Protein AF-A0A382BPW6-F1 (afdb_monomer)

Foldseek 3Di:
DDDDDDDDPDDDDDDDPVVVVVVVVVVVVVVVPDPDDDCPQFDPVLDVDDPPDCSHPNNLVVLLVLLVVLLVVLCVQLPDPPDDPVSSVVSVVSSVVSVVVSVQSSVCRRPVDRDDQADDSVRPHGDQAEDPDWDADPVRHTDDDARYQYPVVRDGDHPVNVCVVPPPPPVPPPPPDVDPPDDDDD

Organism: NCBI:txid408172

Mean predicted aligned error: 13.47 Å

Sequence (186 aa):
MARKKIKPIRKTKTLTAAQKEAQRVRLEKMRAKKKAPEYKNVYKDVLALADEDPYSLKNVKIWIKHNKELVSMLQARARNRELSPKDKQQALTQADDKKAYIRYIEHYIRTGDWVGLFSGQNETKKVIPKCVAMAYYPDGTPKRSVGVFYPDIKAVWTNELETTNYHRSVKAIHAKTDKQFTSKSL

pLDDT: mean 82.45, std 15.81, range [39.56, 97.06]

Radius of gyration: 31.97 Å; Cα contacts (8 Å, |Δi|>4): 148; chains: 1; bounding box: 79×59×105 Å

Secondary structure (DSSP, 8-state):
-PPPPPPPSSPPP---HHHHHHHHHHHHHHHHT-PPP--TTS-HHHHHS-TTSTTSHHHHHHHHHHHHHHHHHHHHHHT-TTS-HHHHHHHHHHHHHHHHHHHHHHHHHHHS---SSEESTTS-EEPPPBPSS-EE-TTS-EE--TT-EETTTTEE--HHHHHHHS--------------------

Nearest PDB structures (foldseek):
  9had-assembly1_A  TM=7.384E-01  e=2.518E+00  Dermatophagoides farinae
  8pn9-assembly1_H  TM=4.568E-01  e=1.292E+00  Homo sapiens
  8d85-assembly1_D  TM=4.480E-01  e=1.975E+00  Homo sapiens
  8y86-assembly1_A  TM=3.398E-01  e=1.550E+00  Homo sapiens

Solvent-accessible surface area (backbone atoms only — not comparable to full-atom values): 11444 Å² total; per-residue (Å²): 134,85,80,78,83,76,77,70,94,64,83,83,83,83,75,52,72,70,56,52,52,56,48,48,57,51,50,50,5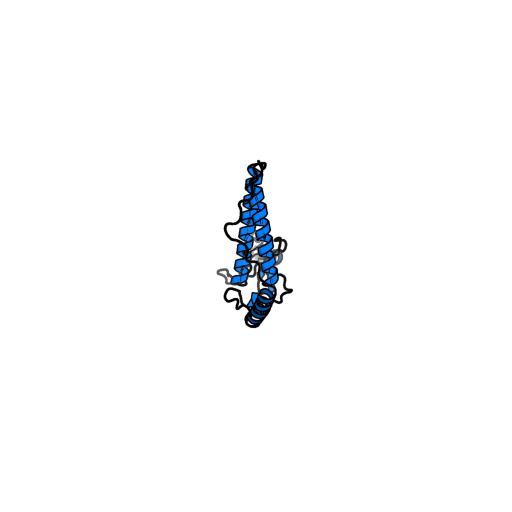9,51,55,74,67,54,68,80,83,82,61,86,69,45,19,69,68,40,68,69,45,52,72,86,39,79,74,6,63,64,42,44,49,50,30,46,52,54,36,52,52,51,29,54,52,25,53,52,54,36,65,42,81,90,54,53,74,67,59,24,49,52,26,45,51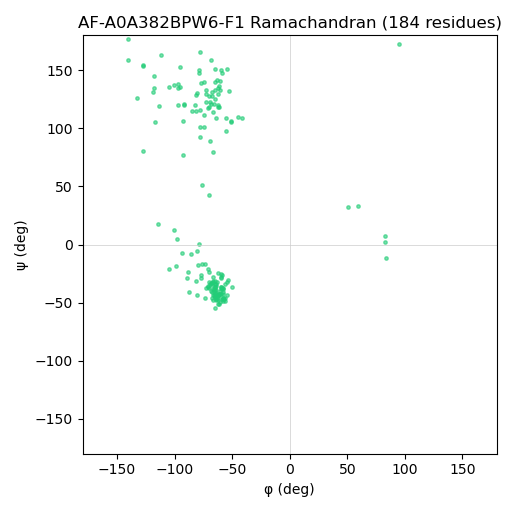,54,24,51,53,38,51,50,50,43,52,40,53,55,43,22,45,46,70,56,52,79,80,54,62,45,36,71,76,81,52,76,43,78,50,71,53,68,60,87,71,90,47,63,47,97,88,66,49,77,60,80,56,74,62,29,31,34,75,92,77,71,40,64,39,43,69,70,63,50,59,67,70,44,69,76,74,65,74,72,88,62,81,86,71,97,68,83,80,78,84,78,90,128

Structure (mmCIF, N/CA/C/O backbone):
data_AF-A0A382BPW6-F1
#
_entry.id   AF-A0A382BPW6-F1
#
loop_
_atom_site.group_PDB
_atom_site.id
_atom_site.type_symbol
_atom_site.label_atom_id
_atom_site.label_alt_id
_atom_site.label_comp_id
_atom_site.label_asym_id
_atom_site.label_entity_id
_atom_site.label_seq_id
_atom_site.pdbx_PDB_ins_code
_atom_site.Cartn_x
_atom_site.Cartn_y
_atom_site.Cartn_z
_atom_site.occupancy
_atom_site.B_iso_or_equiv
_atom_site.auth_seq_id
_atom_site.auth_comp_id
_atom_site.auth_asym_id
_atom_site.auth_atom_id
_atom_site.pdbx_PDB_model_num
ATOM 1 N N . MET A 1 1 ? -9.199 34.631 26.275 1.00 51.19 1 MET A N 1
ATOM 2 C CA . MET A 1 1 ? -10.518 34.415 26.916 1.00 51.19 1 MET A CA 1
ATOM 3 C C . MET A 1 1 ? -10.862 32.931 26.897 1.00 51.19 1 MET A C 1
ATOM 5 O O . MET A 1 1 ? -10.945 32.352 25.820 1.00 51.19 1 MET A O 1
ATOM 9 N N . ALA A 1 2 ? -11.004 32.291 28.061 1.00 60.84 2 ALA A N 1
ATOM 10 C CA . ALA A 1 2 ? -11.349 30.871 28.144 1.00 60.84 2 ALA A CA 1
ATOM 11 C C . ALA A 1 2 ? -12.828 30.655 27.765 1.00 60.84 2 ALA A C 1
ATOM 13 O O . ALA A 1 2 ? -13.722 31.243 28.374 1.00 60.84 2 ALA A O 1
ATOM 14 N N . ARG A 1 3 ? -13.102 29.825 26.750 1.00 67.12 3 ARG A N 1
ATOM 15 C CA . ARG A 1 3 ? -14.473 29.446 26.363 1.00 67.12 3 ARG A CA 1
ATOM 16 C C . ARG A 1 3 ? -15.144 28.693 27.519 1.00 67.12 3 ARG A C 1
ATOM 18 O O . ARG A 1 3 ? -14.669 27.632 27.920 1.00 67.12 3 ARG A O 1
ATOM 25 N N . LYS A 1 4 ? -16.265 29.214 28.031 1.00 72.19 4 LYS A N 1
ATOM 26 C CA . LYS A 1 4 ? -17.096 28.515 29.028 1.00 72.19 4 LYS A CA 1
ATOM 27 C C . LYS A 1 4 ? -17.641 27.218 28.415 1.00 72.19 4 LYS A C 1
ATOM 29 O O . LYS A 1 4 ? -18.193 27.239 27.316 1.00 72.19 4 LYS A O 1
ATOM 34 N N . LYS A 1 5 ? -17.481 26.086 29.115 1.00 70.94 5 LYS A N 1
ATOM 35 C CA . LYS A 1 5 ? -18.020 24.787 28.678 1.00 70.94 5 LYS A CA 1
ATOM 36 C C . LYS A 1 5 ? -19.548 24.865 28.607 1.00 70.94 5 LYS A C 1
ATOM 38 O O . LYS A 1 5 ? -20.208 25.099 29.617 1.00 70.94 5 LYS A O 1
ATOM 43 N N . ILE A 1 6 ? -20.092 24.658 27.410 1.00 75.75 6 ILE A N 1
ATOM 44 C CA . ILE A 1 6 ? -21.534 24.557 27.167 1.00 75.75 6 ILE A CA 1
ATOM 45 C C . ILE A 1 6 ? -22.023 23.268 27.838 1.00 75.75 6 ILE A C 1
ATOM 47 O O . ILE A 1 6 ? -21.439 22.201 27.627 1.00 75.75 6 ILE A O 1
ATOM 51 N N . LYS A 1 7 ? -23.062 23.358 28.679 1.00 71.12 7 LYS A N 1
ATOM 52 C CA . LYS A 1 7 ? -23.655 22.175 29.319 1.00 71.12 7 LYS A CA 1
ATOM 53 C C . LYS A 1 7 ? -24.216 21.248 28.229 1.00 71.12 7 LYS A C 1
ATOM 55 O O . LYS A 1 7 ? -24.872 21.740 27.311 1.00 71.12 7 LYS A O 1
ATOM 60 N N . PRO A 1 8 ? -23.970 19.929 28.300 1.00 68.06 8 PRO A N 1
ATOM 61 C CA . PRO A 1 8 ? -24.471 19.003 27.295 1.00 68.06 8 PRO A CA 1
ATOM 62 C C . PRO A 1 8 ? -26.004 19.040 27.259 1.00 68.06 8 PRO A C 1
ATOM 64 O O . PRO A 1 8 ? -26.657 18.957 28.296 1.00 68.06 8 PRO A O 1
ATOM 67 N N . ILE A 1 9 ? -26.568 19.132 26.049 1.00 71.56 9 ILE A N 1
ATOM 68 C CA . ILE A 1 9 ? -28.022 19.194 25.797 1.00 71.56 9 ILE A CA 1
ATOM 69 C C . ILE A 1 9 ? -28.755 17.961 26.353 1.00 71.56 9 ILE A C 1
ATOM 71 O O . ILE A 1 9 ? -29.933 18.033 26.690 1.00 71.56 9 ILE A O 1
ATOM 75 N N . ARG A 1 10 ? -28.068 16.818 26.479 1.00 67.06 10 ARG A N 1
ATOM 76 C CA . ARG A 1 10 ? -28.636 15.575 27.016 1.00 67.06 10 ARG A CA 1
ATOM 77 C C . ARG A 1 10 ? -27.893 15.146 28.275 1.00 67.06 10 ARG A C 1
ATOM 79 O O . ARG A 1 10 ? -26.667 15.059 28.276 1.00 67.06 10 ARG A O 1
ATOM 86 N N . LYS A 1 11 ? -28.649 14.827 29.330 1.00 71.19 11 LYS A N 1
ATOM 87 C CA . LYS A 1 11 ? -28.118 14.225 30.560 1.00 71.19 11 LYS A CA 1
ATOM 88 C C . LYS A 1 11 ? -27.626 12.803 30.262 1.00 71.19 11 LYS A C 1
ATOM 90 O O . LYS A 1 11 ? -28.346 12.013 29.650 1.00 71.19 11 LYS A O 1
ATOM 95 N N . THR A 1 12 ? -26.417 12.468 30.702 1.00 64.19 12 THR A N 1
ATOM 96 C CA . THR A 1 12 ? -25.898 11.095 30.685 1.00 64.19 12 THR A CA 1
ATOM 97 C C . THR A 1 12 ? -26.716 10.240 31.651 1.00 64.19 12 THR A C 1
ATOM 99 O O . THR A 1 12 ? -26.795 10.540 32.838 1.00 64.19 12 THR A O 1
ATOM 102 N N . LYS A 1 13 ? -27.355 9.177 31.148 1.00 71.81 13 LYS A N 1
ATOM 103 C CA . LYS A 1 13 ? -28.086 8.228 31.999 1.00 71.81 13 LYS A CA 1
ATOM 104 C C . LYS A 1 13 ? -27.081 7.426 32.830 1.00 71.81 13 LYS A C 1
ATOM 106 O O . LYS A 1 13 ? -26.258 6.706 32.266 1.00 71.81 13 LYS A O 1
ATOM 111 N N . THR A 1 14 ? -27.149 7.534 34.152 1.00 72.75 14 THR A N 1
ATOM 112 C CA . THR A 1 14 ? -26.418 6.661 35.075 1.00 72.75 14 THR A CA 1
ATOM 113 C C . THR A 1 14 ? -27.201 5.356 35.238 1.00 72.75 14 THR A C 1
ATOM 115 O O . THR A 1 14 ? -28.340 5.355 35.691 1.00 72.75 14 THR A O 1
ATOM 118 N N . LEU A 1 15 ? -26.623 4.235 34.795 1.00 74.50 15 LEU A N 1
ATOM 119 C CA . LEU A 1 15 ? -27.235 2.908 34.947 1.00 74.50 15 LEU A CA 1
ATOM 120 C C . LEU A 1 15 ? -27.062 2.393 36.380 1.00 74.50 15 LEU A C 1
ATOM 122 O O . LEU A 1 15 ? -25.965 2.498 36.942 1.00 74.50 15 LEU A O 1
ATOM 126 N N . THR A 1 16 ? -28.111 1.774 36.925 1.00 80.38 16 THR A N 1
ATOM 127 C CA . THR A 1 16 ? -28.045 1.031 38.193 1.00 80.38 16 THR A CA 1
ATOM 128 C C . THR A 1 16 ? -27.199 -0.241 38.038 1.00 80.38 16 THR A C 1
ATOM 130 O O . THR A 1 16 ? -26.984 -0.726 36.923 1.00 80.38 16 THR A O 1
ATOM 133 N N . ALA A 1 17 ? -26.685 -0.791 39.145 1.00 79.06 17 ALA A N 1
ATOM 134 C CA . ALA A 1 17 ? -25.812 -1.974 39.122 1.00 79.06 17 ALA A CA 1
ATOM 135 C C . ALA A 1 17 ? -26.472 -3.179 38.422 1.00 79.06 17 ALA A C 1
ATOM 137 O O . ALA A 1 17 ? -25.891 -3.748 37.499 1.00 79.06 17 ALA A O 1
ATOM 138 N N . ALA A 1 18 ? -27.739 -3.455 38.745 1.00 78.75 18 ALA A N 1
ATOM 139 C CA . ALA A 1 18 ? -28.522 -4.525 38.126 1.00 78.75 18 ALA A CA 1
ATOM 140 C C . ALA A 1 18 ? -28.687 -4.357 36.601 1.00 78.75 18 ALA A C 1
ATOM 142 O O . ALA A 1 18 ? -28.626 -5.325 35.842 1.00 78.75 18 ALA A O 1
ATOM 143 N N . GLN A 1 19 ? -28.840 -3.121 36.109 1.00 81.31 19 GLN A N 1
ATOM 144 C CA . GLN A 1 19 ? -28.943 -2.864 34.669 1.00 81.31 19 GLN A CA 1
ATOM 145 C C . GLN A 1 19 ? -27.613 -3.091 33.943 1.00 81.31 19 GLN A C 1
ATOM 147 O O . GLN A 1 19 ? -27.612 -3.522 32.788 1.00 81.31 19 GLN A O 1
ATOM 152 N N . LYS A 1 20 ? -26.478 -2.825 34.603 1.00 82.06 20 LYS A N 1
ATOM 153 C CA . LYS A 1 20 ? -25.148 -3.105 34.041 1.00 82.06 20 LYS A CA 1
ATOM 154 C C . LYS A 1 20 ? -24.905 -4.608 33.914 1.00 82.06 20 LYS A C 1
ATOM 156 O O . LYS A 1 20 ? -24.386 -5.040 32.887 1.00 82.06 20 LYS A O 1
ATOM 161 N N . GLU A 1 21 ? -25.312 -5.400 34.901 1.00 82.19 21 GLU A N 1
ATOM 162 C CA . GLU A 1 21 ? -25.193 -6.864 34.859 1.00 82.19 21 GLU A CA 1
ATOM 163 C C . GLU A 1 21 ? -26.103 -7.483 33.795 1.00 82.19 21 GLU A C 1
ATOM 165 O O . GLU A 1 21 ? -25.632 -8.245 32.949 1.00 82.19 21 GLU A O 1
ATOM 170 N N . ALA A 1 22 ? -27.368 -7.059 33.724 1.00 84.88 22 ALA A N 1
ATOM 171 C CA . ALA A 1 22 ? -28.281 -7.489 32.665 1.00 84.88 22 ALA A CA 1
ATOM 172 C C . ALA A 1 22 ? -27.750 -7.133 31.261 1.00 84.88 22 ALA A C 1
ATOM 174 O O . ALA A 1 22 ? -27.873 -7.914 30.311 1.00 84.88 22 ALA A O 1
ATOM 175 N N . GLN A 1 23 ? -27.112 -5.967 31.119 1.00 83.81 23 GLN A N 1
ATOM 176 C CA . GLN A 1 23 ? -26.488 -5.549 29.867 1.00 83.81 23 GLN A CA 1
ATOM 177 C C . GLN A 1 23 ? -25.240 -6.382 29.535 1.00 83.81 23 GLN A C 1
ATOM 179 O O . GLN A 1 23 ? -25.054 -6.720 28.365 1.00 83.81 23 GLN A O 1
ATOM 184 N N . ARG A 1 24 ? -24.428 -6.773 30.529 1.00 84.00 24 ARG A N 1
ATOM 185 C CA . ARG A 1 24 ? -23.289 -7.694 30.343 1.00 84.00 24 ARG A CA 1
ATOM 186 C C . ARG A 1 24 ? -23.744 -9.060 29.837 1.00 84.00 24 ARG A C 1
ATOM 188 O O . ARG A 1 24 ? -23.278 -9.481 28.782 1.00 84.00 24 ARG A O 1
ATOM 195 N N . VAL A 1 25 ? -24.724 -9.679 30.496 1.00 86.38 25 VAL A N 1
ATOM 196 C CA . VAL A 1 25 ? -25.271 -10.991 30.095 1.00 86.38 25 VAL A CA 1
ATOM 197 C C . VAL A 1 25 ? -25.877 -10.927 28.689 1.00 86.38 25 VAL A C 1
ATOM 199 O O . VAL A 1 25 ? -25.691 -11.827 27.867 1.00 86.38 25 VAL A O 1
ATOM 202 N N . ARG A 1 26 ? -26.576 -9.832 28.360 1.00 87.81 26 ARG A N 1
ATOM 203 C CA . ARG A 1 26 ? -27.106 -9.613 27.007 1.00 87.81 26 ARG A CA 1
ATOM 204 C C . ARG A 1 26 ? -25.984 -9.476 25.974 1.00 87.81 26 ARG A C 1
ATOM 206 O O . ARG A 1 26 ? -26.093 -10.050 24.892 1.00 87.81 26 ARG A O 1
ATOM 213 N N . LEU A 1 27 ? -24.923 -8.733 26.288 1.00 85.31 27 LEU A N 1
ATOM 214 C CA . LEU A 1 27 ? -23.768 -8.555 25.405 1.00 85.31 27 LEU A CA 1
ATOM 215 C C . LEU A 1 27 ? -23.002 -9.863 25.190 1.00 85.31 27 LEU A C 1
ATOM 217 O O . LEU A 1 27 ? -22.588 -10.123 24.065 1.00 85.31 27 LEU A O 1
ATOM 221 N N . GLU A 1 28 ? -22.855 -10.701 26.213 1.00 84.38 28 GLU A N 1
ATOM 222 C CA . GLU A 1 28 ? -22.241 -12.031 26.097 1.00 84.38 28 GLU A CA 1
ATOM 223 C C . GLU A 1 28 ? -23.058 -12.955 25.197 1.00 84.38 28 GLU A C 1
ATOM 225 O O . GLU A 1 28 ? -22.515 -13.510 24.240 1.00 84.38 28 GLU A O 1
ATOM 230 N N . LYS A 1 29 ? -24.381 -13.021 25.399 1.00 86.25 29 LYS A N 1
ATOM 231 C CA . LYS A 1 29 ? -25.289 -13.759 24.502 1.00 86.25 29 LYS A CA 1
ATOM 232 C C . LYS A 1 29 ? -25.207 -13.258 23.056 1.00 86.25 29 LYS A C 1
ATOM 234 O O . LYS A 1 29 ? -25.282 -14.057 22.125 1.00 86.25 29 LYS A O 1
ATOM 239 N N . MET A 1 30 ? -25.042 -11.949 22.844 1.00 79.88 30 MET A N 1
ATOM 240 C CA . MET A 1 30 ? -24.864 -11.378 21.502 1.00 79.88 30 MET A CA 1
ATOM 241 C C . MET A 1 30 ? -23.484 -11.679 20.903 1.00 79.88 30 MET A C 1
ATOM 243 O O . MET A 1 30 ? -23.396 -11.929 19.704 1.00 79.88 30 MET A O 1
ATOM 247 N N . ARG A 1 31 ? -22.414 -11.678 21.710 1.00 82.00 31 ARG A N 1
ATOM 248 C CA . ARG A 1 31 ? -21.057 -12.040 21.267 1.00 82.00 31 ARG A CA 1
ATOM 249 C C . ARG A 1 31 ? -20.980 -13.510 20.863 1.00 82.00 31 ARG A C 1
ATOM 251 O O . ARG A 1 31 ? -20.442 -13.792 19.802 1.00 82.00 31 ARG A O 1
ATOM 258 N N . ALA A 1 32 ? -21.585 -14.409 21.640 1.00 79.50 32 ALA A N 1
ATOM 259 C CA . ALA A 1 32 ? -21.630 -15.841 21.339 1.00 79.50 32 ALA A CA 1
ATOM 260 C C . ALA A 1 32 ? -22.394 -16.159 20.039 1.00 79.50 32 ALA A C 1
ATOM 262 O O . ALA A 1 32 ? -22.041 -17.084 19.318 1.00 79.50 32 ALA A O 1
ATOM 263 N N . LYS A 1 33 ? -23.418 -15.364 19.699 1.00 79.69 33 LYS A N 1
ATOM 264 C CA . LYS A 1 33 ? -24.172 -15.493 18.437 1.00 79.69 33 LYS A CA 1
ATOM 265 C C . LYS A 1 33 ? -23.480 -14.852 17.231 1.00 79.69 33 LYS A C 1
ATOM 267 O O . LYS A 1 33 ? -23.990 -14.946 16.113 1.00 79.69 33 LYS A O 1
ATOM 272 N N . LYS A 1 34 ? -22.359 -14.155 17.432 1.00 71.31 34 LYS A N 1
ATOM 273 C CA . LYS A 1 34 ? -21.674 -13.445 16.358 1.00 71.31 34 LYS A CA 1
ATOM 274 C C . LYS A 1 34 ? -20.895 -14.461 15.524 1.00 71.31 34 LYS A C 1
ATOM 276 O O . LYS A 1 34 ? -19.828 -14.911 15.925 1.00 71.31 34 LYS A O 1
ATOM 281 N N . LYS A 1 35 ? -21.451 -14.827 14.366 1.00 65.12 35 LYS A N 1
ATOM 282 C CA . LYS A 1 35 ? -20.760 -15.655 13.369 1.00 65.12 35 LYS A CA 1
ATOM 283 C C . LYS A 1 35 ? -19.419 -15.020 12.997 1.00 65.12 35 LYS A C 1
ATOM 285 O O . LYS A 1 35 ? -19.281 -13.790 13.040 1.00 65.12 35 LYS A O 1
ATOM 290 N N . ALA A 1 36 ? -18.454 -15.858 12.618 1.00 65.00 36 ALA A N 1
ATOM 291 C CA . ALA A 1 36 ? -17.208 -15.380 12.040 1.00 65.00 36 ALA A CA 1
ATOM 292 C C . ALA A 1 36 ? -17.541 -14.440 10.863 1.00 65.00 36 ALA A C 1
ATOM 294 O O . ALA A 1 36 ? -18.435 -14.750 10.072 1.00 65.00 36 ALA A O 1
ATOM 295 N N . PRO A 1 37 ? -16.915 -13.257 10.787 1.00 66.81 37 PRO A N 1
ATOM 296 C CA . PRO A 1 37 ? -17.223 -12.291 9.745 1.00 66.81 37 PRO A CA 1
ATOM 297 C C . PRO A 1 37 ? -16.925 -12.888 8.366 1.00 66.81 37 PRO A C 1
ATOM 299 O O . PRO A 1 37 ? -15.782 -13.209 8.058 1.00 66.81 37 PRO A O 1
ATOM 302 N N . GLU A 1 38 ? -17.957 -13.015 7.532 1.00 71.31 38 GLU A N 1
ATOM 303 C CA . GLU A 1 38 ? -17.796 -13.381 6.126 1.00 71.31 38 GLU A CA 1
ATOM 304 C C . GLU A 1 38 ? -17.248 -12.182 5.351 1.00 71.31 38 GLU A C 1
ATOM 306 O O . GLU A 1 38 ? -17.927 -11.170 5.150 1.00 71.31 38 GLU A O 1
ATOM 311 N N . TYR A 1 39 ? -16.004 -12.287 4.898 1.00 75.62 39 TYR A N 1
ATOM 312 C CA . TYR A 1 39 ? -15.353 -11.235 4.132 1.00 75.62 39 TYR A CA 1
ATOM 313 C C . TYR A 1 39 ? -15.545 -11.443 2.626 1.00 75.62 39 TYR A C 1
ATOM 315 O O . TYR A 1 39 ? -14.630 -11.853 1.926 1.00 75.62 39 TYR A O 1
ATOM 323 N N . LYS A 1 40 ? -16.733 -11.111 2.107 1.00 76.69 40 LYS A N 1
ATOM 324 C CA . LYS A 1 40 ? -17.046 -11.240 0.664 1.00 76.69 40 LYS A CA 1
ATOM 325 C C . LYS A 1 40 ? -16.172 -10.365 -0.245 1.00 76.69 40 LYS A C 1
ATOM 327 O O . LYS A 1 40 ? -16.000 -10.676 -1.413 1.00 76.69 40 LYS A O 1
ATOM 332 N N . ASN A 1 41 ? -15.630 -9.277 0.303 1.00 82.69 41 ASN A N 1
ATOM 333 C CA . ASN A 1 41 ? -14.823 -8.295 -0.428 1.00 82.69 41 ASN A CA 1
ATOM 334 C C . ASN A 1 41 ? -13.311 -8.509 -0.260 1.00 82.69 41 ASN A C 1
ATOM 336 O O . ASN A 1 41 ? -12.538 -7.650 -0.682 1.00 82.69 41 ASN A O 1
ATOM 340 N N . VAL A 1 42 ? -12.900 -9.583 0.423 1.00 88.19 42 VAL A N 1
ATOM 341 C CA . VAL A 1 42 ? -11.490 -9.932 0.616 1.00 88.19 42 VAL A CA 1
ATOM 342 C C . VAL A 1 42 ? -11.159 -11.105 -0.293 1.00 88.19 42 VAL A C 1
ATOM 344 O O . VAL A 1 42 ? -11.930 -12.060 -0.386 1.00 88.19 42 VAL A O 1
ATOM 347 N N . TYR A 1 43 ? -10.017 -11.024 -0.962 1.00 89.19 43 TYR A N 1
ATOM 348 C CA . TYR A 1 43 ? -9.547 -12.082 -1.837 1.00 89.19 43 TYR A CA 1
ATOM 349 C C . TYR A 1 43 ? -9.270 -13.373 -1.055 1.00 89.19 43 TYR A C 1
ATOM 351 O O . TYR A 1 43 ? -8.774 -13.340 0.074 1.00 89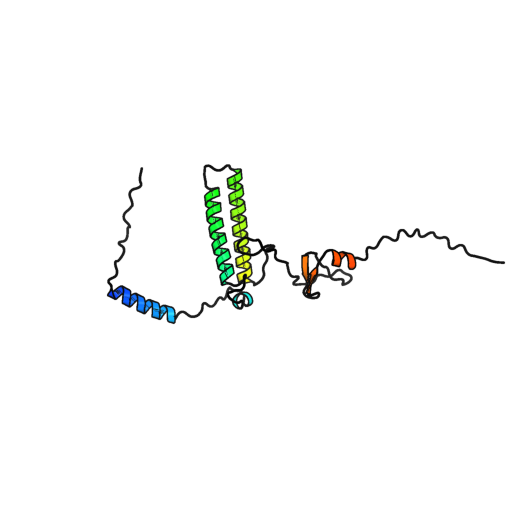.19 43 TYR A O 1
ATOM 359 N N . LYS A 1 44 ? -9.602 -14.518 -1.662 1.00 89.69 44 LYS A N 1
ATOM 360 C CA . LYS A 1 44 ? -9.583 -15.833 -1.000 1.00 89.69 44 LYS A CA 1
ATOM 361 C C . LYS A 1 44 ? -8.204 -16.177 -0.438 1.00 89.69 44 LYS A C 1
ATOM 363 O O . LYS A 1 44 ? -8.119 -16.610 0.707 1.00 89.69 44 LYS A O 1
ATOM 368 N N . ASP A 1 45 ? -7.145 -15.906 -1.196 1.00 87.56 45 ASP A N 1
ATOM 369 C CA . ASP A 1 45 ? -5.781 -16.255 -0.786 1.00 87.56 45 ASP A CA 1
ATOM 370 C C . ASP A 1 45 ? -5.308 -15.369 0.372 1.00 87.56 45 ASP A C 1
ATOM 372 O O . ASP A 1 45 ? -4.705 -15.861 1.319 1.00 87.56 45 ASP A O 1
ATOM 376 N N . VAL A 1 46 ? -5.684 -14.084 0.377 1.00 87.00 46 VAL A N 1
ATOM 377 C CA . VAL A 1 46 ? -5.364 -13.156 1.479 1.00 87.00 46 VAL A CA 1
ATOM 378 C C . VAL A 1 46 ? -6.061 -13.568 2.778 1.00 87.00 46 VAL A C 1
ATOM 380 O O . VAL A 1 46 ? -5.538 -13.335 3.868 1.00 87.00 46 VAL A O 1
ATOM 383 N N . LEU A 1 47 ? -7.245 -14.177 2.672 1.00 87.38 47 LEU A N 1
ATOM 384 C CA . LEU A 1 47 ? -7.983 -14.711 3.814 1.00 87.38 47 LEU A CA 1
ATOM 385 C C . LEU A 1 47 ? -7.410 -16.047 4.316 1.00 87.38 47 LEU A C 1
ATOM 387 O O . LEU A 1 47 ? -7.548 -16.348 5.498 1.00 87.38 47 LEU A O 1
ATOM 391 N N . ALA A 1 48 ? -6.793 -16.833 3.432 1.00 88.62 48 ALA A N 1
ATOM 392 C CA . ALA A 1 48 ? -6.175 -18.115 3.764 1.00 88.62 48 ALA A CA 1
ATOM 393 C C . ALA A 1 48 ? -4.782 -17.974 4.407 1.00 88.62 48 ALA A C 1
ATOM 395 O O . ALA A 1 48 ? -4.303 -18.921 5.031 1.00 88.62 48 ALA A O 1
ATOM 396 N N . LEU A 1 49 ? -4.135 -16.811 4.266 1.00 88.56 49 LEU A N 1
ATOM 397 C CA . LEU A 1 49 ? -2.850 -16.520 4.903 1.00 88.56 49 LEU A CA 1
ATOM 398 C C . LEU A 1 49 ? -2.947 -16.600 6.433 1.00 88.56 49 LEU A C 1
ATOM 400 O O . LEU A 1 49 ? -3.907 -16.128 7.043 1.00 88.56 49 LEU A O 1
ATOM 404 N N . ALA A 1 50 ? -1.903 -17.149 7.054 1.00 86.94 50 ALA A N 1
ATOM 405 C CA . ALA A 1 50 ? -1.765 -17.169 8.505 1.00 86.94 50 ALA A CA 1
ATOM 406 C C . ALA A 1 50 ? -1.611 -15.747 9.067 1.00 86.94 50 ALA A C 1
ATOM 408 O O . ALA A 1 50 ? -1.038 -14.871 8.423 1.00 86.94 50 ALA A O 1
ATOM 409 N N . ASP A 1 51 ? -2.057 -15.527 10.304 1.00 84.56 51 ASP A N 1
ATOM 410 C CA . ASP A 1 51 ? -1.997 -14.210 10.953 1.00 84.56 51 ASP A CA 1
ATOM 411 C C . ASP A 1 51 ? -0.567 -13.649 11.086 1.00 84.56 51 ASP A C 1
ATOM 413 O O . ASP A 1 51 ? -0.391 -12.428 11.066 1.00 84.56 51 ASP A O 1
ATOM 417 N N . GLU A 1 52 ? 0.436 -14.527 11.185 1.00 87.44 52 GLU A N 1
ATOM 418 C CA . GLU A 1 52 ? 1.860 -14.177 11.290 1.00 87.44 52 GLU A CA 1
ATOM 419 C C . GLU A 1 52 ? 2.476 -13.730 9.956 1.00 87.44 52 GLU A C 1
ATOM 421 O O . GLU A 1 52 ? 3.536 -13.100 9.944 1.00 87.44 52 GLU A O 1
ATOM 426 N N . ASP A 1 53 ? 1.819 -14.011 8.824 1.00 87.62 53 ASP A N 1
ATOM 427 C CA . ASP A 1 53 ? 2.321 -13.584 7.522 1.00 87.62 53 ASP A CA 1
ATOM 428 C C . ASP A 1 53 ? 2.326 -12.045 7.436 1.00 87.62 53 ASP A C 1
ATOM 430 O O . ASP A 1 53 ? 1.321 -11.406 7.770 1.00 87.62 53 ASP A O 1
ATOM 434 N N . PRO A 1 54 ? 3.414 -11.401 6.973 1.00 87.69 54 PRO A N 1
ATOM 435 C CA . PRO A 1 54 ? 3.469 -9.945 6.839 1.00 87.69 54 PRO A CA 1
ATOM 436 C C . PRO A 1 54 ? 2.316 -9.345 6.021 1.00 87.69 54 PRO A C 1
ATOM 438 O O . PRO A 1 54 ? 1.912 -8.213 6.286 1.00 87.69 54 PRO A O 1
ATOM 441 N N . TYR A 1 55 ? 1.787 -10.092 5.053 1.00 89.44 55 TYR A N 1
ATOM 442 C CA . TYR A 1 55 ? 0.702 -9.704 4.156 1.00 89.44 55 TYR A CA 1
ATOM 443 C C . TYR A 1 55 ? -0.662 -10.275 4.566 1.00 89.44 55 TYR A C 1
ATOM 445 O O . TYR A 1 55 ? -1.630 -10.182 3.802 1.00 89.44 55 TYR A O 1
ATOM 453 N N . SER A 1 56 ? -0.764 -10.824 5.779 1.00 90.25 56 SER A N 1
ATOM 454 C CA . SER A 1 56 ? -2.029 -11.256 6.363 1.00 90.25 56 SER A CA 1
ATOM 455 C C . SER A 1 56 ? -3.010 -10.089 6.485 1.00 90.25 56 SER A C 1
ATOM 457 O O . SER A 1 56 ? -2.630 -8.930 6.702 1.00 90.25 56 SER A O 1
ATOM 459 N N . LEU A 1 57 ? -4.312 -10.382 6.412 1.00 89.94 57 LEU A N 1
ATOM 460 C CA . LEU A 1 57 ? -5.362 -9.366 6.552 1.00 89.94 57 LEU A CA 1
ATOM 461 C C . LEU A 1 57 ? -5.224 -8.559 7.859 1.00 89.94 57 LEU A C 1
ATOM 463 O O . LEU A 1 57 ? -5.570 -7.374 7.903 1.00 89.94 57 LEU A O 1
ATOM 467 N N . LYS A 1 58 ? -4.723 -9.192 8.925 1.00 91.00 58 LYS A N 1
ATOM 468 C CA . LYS A 1 58 ? -4.446 -8.565 10.220 1.00 91.00 58 LYS A CA 1
ATOM 469 C C . LYS A 1 58 ? -3.335 -7.519 10.102 1.00 91.00 58 LYS A C 1
ATOM 471 O O . LYS A 1 58 ? -3.563 -6.358 10.449 1.00 91.00 58 LYS A O 1
ATOM 476 N N . ASN A 1 59 ? -2.176 -7.902 9.571 1.00 91.94 59 ASN A N 1
ATOM 477 C CA . ASN A 1 59 ? -1.004 -7.029 9.466 1.00 91.94 59 ASN A CA 1
ATOM 478 C C . ASN A 1 59 ? -1.223 -5.889 8.471 1.00 91.94 59 ASN A C 1
ATOM 480 O O . ASN A 1 59 ? -0.936 -4.725 8.756 1.00 91.94 59 ASN A O 1
ATOM 484 N N . VAL A 1 60 ? -1.867 -6.187 7.351 1.00 92.44 60 VAL A N 1
ATOM 485 C CA . VAL A 1 60 ? -2.186 -5.196 6.325 1.00 92.44 60 VAL A CA 1
ATOM 486 C C . VAL A 1 60 ? -3.166 -4.131 6.845 1.00 92.44 60 VAL A C 1
ATOM 488 O O . VAL A 1 60 ? -3.009 -2.940 6.566 1.00 92.44 60 VAL A O 1
ATOM 491 N N . LYS A 1 61 ? -4.133 -4.502 7.698 1.00 92.25 61 LYS A N 1
ATOM 492 C CA . LYS A 1 61 ? -5.000 -3.523 8.386 1.00 92.25 61 LYS A CA 1
ATOM 493 C C . LYS A 1 61 ? -4.226 -2.619 9.351 1.00 92.25 61 LYS A C 1
ATOM 495 O O . LYS A 1 61 ? -4.583 -1.444 9.485 1.00 92.25 61 LYS A O 1
ATOM 500 N N . ILE A 1 62 ? -3.174 -3.126 9.999 1.00 95.31 62 ILE A N 1
ATOM 501 C CA . ILE A 1 62 ? -2.277 -2.311 10.836 1.00 95.31 62 ILE A CA 1
ATOM 502 C C . ILE A 1 62 ? -1.554 -1.277 9.966 1.00 95.31 62 ILE A C 1
ATOM 504 O O . ILE A 1 62 ? -1.494 -0.105 10.345 1.00 95.31 62 ILE A O 1
ATOM 508 N N . TRP A 1 63 ? -1.097 -1.658 8.769 1.00 95.00 63 TRP A N 1
ATOM 509 C CA . TRP A 1 63 ? -0.465 -0.721 7.833 1.00 95.00 63 TRP A CA 1
ATOM 510 C C . TRP A 1 63 ? -1.427 0.383 7.389 1.00 95.00 63 TRP A C 1
ATOM 512 O O . TRP A 1 63 ? -1.043 1.554 7.388 1.00 95.00 63 TRP A O 1
ATOM 522 N N . ILE A 1 64 ? -2.689 0.051 7.082 1.00 95.75 64 ILE A N 1
ATOM 523 C CA . ILE A 1 64 ? -3.718 1.057 6.757 1.00 95.75 64 ILE A CA 1
ATOM 524 C C . ILE A 1 64 ? -3.890 2.041 7.917 1.00 95.75 64 ILE A C 1
ATOM 526 O O . ILE A 1 64 ? -3.938 3.252 7.694 1.00 95.75 64 ILE A O 1
ATOM 530 N N . LYS A 1 65 ? -3.997 1.542 9.155 1.00 96.75 65 LYS A N 1
ATOM 531 C CA . LYS A 1 65 ? -4.163 2.397 10.338 1.00 96.75 65 LYS A CA 1
ATOM 532 C C . LYS A 1 65 ? -2.975 3.348 10.500 1.00 96.75 65 LYS A C 1
ATOM 534 O O . LYS A 1 65 ? -3.186 4.552 10.614 1.00 96.75 65 LYS A O 1
ATOM 539 N N . HIS A 1 66 ? -1.756 2.817 10.438 1.00 96.50 66 HIS A N 1
ATOM 540 C CA . HIS A 1 66 ? -0.532 3.606 10.547 1.00 96.50 66 HIS A CA 1
ATOM 541 C C . HIS A 1 66 ? -0.467 4.719 9.489 1.00 96.50 66 HIS A C 1
ATOM 543 O O . HIS A 1 66 ? -0.239 5.883 9.809 1.00 96.50 66 HIS A O 1
ATOM 549 N N . ASN A 1 67 ? -0.759 4.392 8.229 1.00 96.31 67 ASN A N 1
ATOM 550 C CA . ASN A 1 67 ? -0.730 5.377 7.151 1.00 96.31 67 ASN A CA 1
ATOM 551 C C . ASN A 1 67 ? -1.848 6.426 7.278 1.00 96.31 67 ASN A C 1
ATOM 553 O O . ASN A 1 67 ? -1.624 7.592 6.961 1.00 96.31 67 ASN A O 1
ATOM 557 N N . LYS A 1 68 ? -3.028 6.071 7.807 1.00 96.94 68 LYS A N 1
ATOM 558 C CA . LYS A 1 68 ? -4.089 7.051 8.118 1.00 96.94 68 LYS A CA 1
ATOM 559 C C . LYS A 1 68 ? -3.660 8.046 9.200 1.00 96.94 68 LYS A C 1
ATOM 561 O O . LYS A 1 68 ? -3.963 9.233 9.085 1.00 96.94 68 LYS A O 1
ATOM 566 N N . GLU A 1 69 ? -2.940 7.583 10.220 1.00 97.00 69 GLU A N 1
ATOM 567 C CA . GLU A 1 69 ? -2.364 8.450 11.256 1.00 97.00 69 GLU A CA 1
ATOM 568 C C . GLU A 1 69 ? -1.319 9.405 10.656 1.00 97.00 69 GLU A C 1
ATOM 570 O O . GLU A 1 69 ? -1.395 10.613 10.898 1.00 97.00 69 GLU A O 1
ATOM 575 N N . LEU A 1 70 ? -0.423 8.906 9.791 1.00 95.94 70 LEU A N 1
ATOM 576 C CA . LEU A 1 70 ? 0.540 9.740 9.056 1.00 95.94 70 LEU A CA 1
ATOM 577 C C . LEU A 1 70 ? -0.154 10.811 8.203 1.00 95.94 70 LEU A C 1
ATOM 579 O O . LEU A 1 70 ? 0.226 11.979 8.270 1.00 95.94 70 LEU A O 1
ATOM 583 N N . VAL A 1 71 ? -1.199 10.449 7.450 1.00 97.06 71 VAL A N 1
ATOM 584 C CA . VAL A 1 71 ? -1.980 11.407 6.647 1.00 97.06 71 VAL A CA 1
ATOM 585 C C . VAL A 1 71 ? -2.556 12.511 7.533 1.00 97.06 71 VAL A C 1
ATOM 587 O O . VAL A 1 71 ? -2.422 13.688 7.201 1.00 97.06 71 VAL A O 1
ATOM 590 N N . SER A 1 72 ? -3.150 12.161 8.678 1.00 96.81 72 SER A N 1
ATOM 591 C CA . SER A 1 72 ? -3.700 13.149 9.613 1.00 96.81 72 SER A CA 1
ATOM 592 C C . SER A 1 72 ? -2.621 14.097 10.149 1.00 96.81 72 SER A C 1
ATOM 594 O O . SER A 1 72 ? -2.844 15.309 10.221 1.00 96.81 72 SER A O 1
ATOM 596 N N . MET A 1 73 ? -1.443 13.572 10.501 1.00 96.31 73 MET A N 1
ATOM 597 C CA . MET A 1 73 ? -0.316 14.387 10.969 1.00 96.31 73 MET A CA 1
ATOM 598 C C . MET A 1 73 ? 0.205 15.328 9.876 1.00 96.31 73 MET A C 1
ATOM 600 O O . MET A 1 73 ? 0.391 16.520 10.124 1.00 96.31 73 MET A O 1
ATOM 604 N N . LEU A 1 74 ? 0.379 14.829 8.651 1.00 96.00 74 LEU A N 1
ATOM 605 C CA . LEU A 1 74 ? 0.859 15.616 7.513 1.00 96.00 74 LEU A CA 1
ATOM 606 C C . LEU A 1 74 ? -0.146 16.700 7.098 1.00 96.00 74 LEU A C 1
ATOM 608 O O . LEU A 1 74 ? 0.239 17.839 6.841 1.00 96.00 74 LEU A O 1
ATOM 612 N N . GLN A 1 75 ? -1.445 16.401 7.137 1.00 95.12 75 GLN A N 1
ATOM 613 C CA . GLN A 1 75 ? -2.498 17.394 6.907 1.00 95.12 75 GLN A CA 1
ATOM 614 C C . GLN A 1 75 ? -2.572 18.455 8.012 1.00 95.12 75 GLN A C 1
ATOM 616 O O . GLN A 1 75 ? -2.905 19.611 7.744 1.00 95.12 75 GLN A O 1
ATOM 621 N N . ALA A 1 76 ? -2.298 18.095 9.269 1.00 94.88 76 ALA A N 1
ATOM 622 C CA . ALA A 1 76 ? -2.178 19.075 10.346 1.00 94.88 76 ALA A CA 1
ATOM 623 C C . ALA A 1 76 ? -0.957 19.981 10.128 1.00 94.88 76 ALA A C 1
ATOM 625 O O . ALA A 1 76 ? -1.088 21.201 10.226 1.00 94.88 76 ALA A O 1
ATOM 626 N N . ARG A 1 77 ? 0.186 19.400 9.733 1.00 93.44 77 ARG A N 1
ATOM 627 C CA . ARG A 1 77 ? 1.403 20.139 9.374 1.00 93.44 77 ARG A CA 1
ATOM 628 C C . ARG A 1 77 ? 1.148 21.120 8.230 1.00 93.44 77 ARG A C 1
ATOM 630 O O . ARG A 1 77 ? 1.448 22.296 8.380 1.00 93.44 77 ARG A O 1
ATOM 637 N N . ALA A 1 78 ? 0.515 20.686 7.143 1.00 92.75 78 ALA A N 1
ATOM 638 C CA . ALA A 1 78 ? 0.200 21.545 5.997 1.00 92.75 78 ALA A CA 1
ATOM 639 C C . ALA A 1 78 ? -0.691 22.755 6.348 1.00 92.75 78 ALA A C 1
ATOM 641 O O . ALA A 1 78 ? -0.611 23.797 5.702 1.00 92.75 78 ALA A O 1
ATOM 642 N N . ARG A 1 79 ? -1.531 22.640 7.387 1.00 91.94 79 ARG A N 1
ATOM 643 C CA . ARG A 1 79 ? -2.395 23.730 7.875 1.00 91.94 79 ARG A CA 1
ATOM 644 C C . ARG A 1 79 ? -1.710 24.660 8.880 1.00 91.94 79 ARG A C 1
ATOM 646 O O . ARG A 1 79 ? -2.304 25.677 9.242 1.00 91.94 79 ARG A O 1
ATOM 653 N N . ASN A 1 80 ? -0.502 24.335 9.346 1.00 92.25 80 ASN A N 1
ATOM 654 C CA . ASN A 1 80 ? 0.223 25.185 10.284 1.00 92.25 80 ASN A CA 1
ATOM 655 C C . ASN A 1 80 ? 0.572 26.522 9.612 1.00 92.25 80 ASN A C 1
ATOM 657 O O . ASN A 1 80 ? 1.185 26.552 8.548 1.00 92.25 80 ASN A O 1
ATOM 661 N N . ARG A 1 81 ? 0.179 27.637 10.233 1.00 87.94 81 ARG A N 1
ATOM 662 C CA . ARG A 1 81 ? 0.380 28.987 9.695 1.00 87.94 81 ARG A CA 1
ATOM 663 C C . ARG A 1 81 ? 1.852 29.387 9.639 1.00 87.94 81 ARG A C 1
ATOM 665 O O . ARG A 1 81 ? 2.218 30.066 8.686 1.00 87.94 81 ARG A O 1
ATOM 672 N N . GLU A 1 82 ? 2.659 28.910 10.583 1.00 92.06 82 GLU A N 1
ATOM 673 C CA . GLU A 1 82 ? 4.067 29.287 10.776 1.00 92.06 82 GLU A CA 1
ATOM 674 C C . GLU A 1 82 ? 5.018 28.692 9.728 1.00 92.06 82 GLU A C 1
ATOM 676 O O . GLU A 1 82 ? 6.137 29.165 9.566 1.00 92.06 82 GLU A O 1
ATOM 681 N N . LEU A 1 83 ? 4.585 27.664 8.991 1.00 91.00 83 LEU A N 1
ATOM 682 C CA . LEU A 1 83 ? 5.421 27.016 7.982 1.00 91.00 83 LEU A CA 1
ATOM 683 C C . LEU A 1 83 ? 5.486 27.808 6.672 1.00 91.00 83 LEU A C 1
ATOM 685 O O . LEU A 1 83 ? 4.495 28.406 6.227 1.00 91.00 83 LEU A O 1
ATOM 689 N N . SER A 1 84 ? 6.639 27.719 6.008 1.00 94.00 84 SER A N 1
ATOM 690 C CA . SER A 1 84 ? 6.845 28.243 4.657 1.00 94.00 84 SER A CA 1
ATOM 691 C C . SER A 1 84 ? 5.859 27.610 3.660 1.00 94.00 84 SER A C 1
ATOM 693 O O . SER A 1 84 ? 5.513 26.432 3.806 1.00 94.00 84 SER A O 1
ATOM 695 N N . PRO A 1 85 ? 5.417 28.336 2.612 1.00 93.06 85 PRO A N 1
ATOM 696 C CA . PRO A 1 85 ? 4.614 27.761 1.531 1.00 93.06 85 PRO A CA 1
ATOM 697 C C . PRO A 1 85 ? 5.215 26.479 0.933 1.00 93.06 85 PRO A C 1
ATOM 699 O O . PRO A 1 85 ? 4.478 25.539 0.637 1.00 93.06 85 PRO A O 1
ATOM 702 N N . LYS A 1 86 ? 6.549 26.402 0.829 1.00 94.75 86 LYS A N 1
ATOM 703 C CA . LYS A 1 86 ? 7.255 25.216 0.319 1.00 94.75 86 LYS A CA 1
ATOM 704 C C . LYS A 1 86 ? 7.049 23.991 1.216 1.00 94.75 86 LYS A C 1
ATOM 706 O O . LYS A 1 86 ? 6.706 22.921 0.721 1.00 94.75 86 LYS A O 1
ATOM 711 N N . ASP A 1 87 ? 7.195 24.156 2.529 1.00 94.25 87 ASP A N 1
ATOM 712 C CA . ASP A 1 87 ? 7.040 23.060 3.495 1.00 94.25 87 ASP A CA 1
ATOM 713 C C . ASP A 1 87 ? 5.586 22.595 3.598 1.00 94.25 87 ASP A C 1
ATOM 715 O O . ASP A 1 87 ? 5.314 21.406 3.783 1.00 94.25 87 ASP A O 1
ATOM 719 N N . LYS A 1 88 ? 4.635 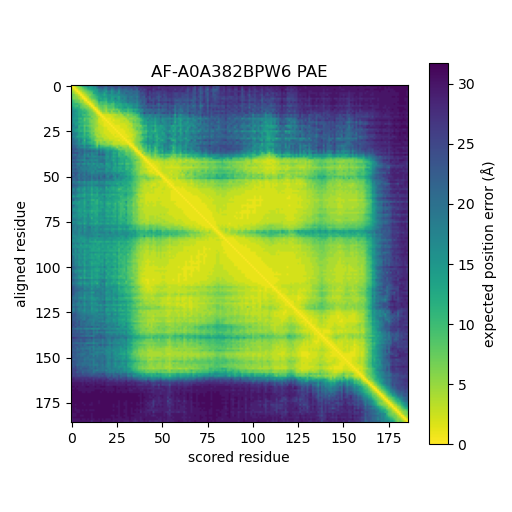23.526 3.443 1.00 95.00 88 LYS A N 1
ATOM 720 C CA . LYS A 1 88 ? 3.204 23.206 3.358 1.00 95.00 88 LYS A CA 1
ATOM 721 C C . LYS A 1 88 ? 2.917 22.334 2.142 1.00 95.00 88 LYS A C 1
ATOM 723 O O . LYS A 1 88 ? 2.266 21.300 2.285 1.00 95.00 88 LYS A O 1
ATOM 728 N N . GLN A 1 89 ? 3.440 22.717 0.977 1.00 94.94 89 GLN A N 1
ATOM 729 C CA . GLN A 1 89 ? 3.279 21.940 -0.248 1.00 94.94 89 GLN A CA 1
ATOM 730 C C . GLN A 1 89 ? 3.914 20.552 -0.116 1.00 94.94 89 GLN A C 1
ATOM 732 O O . GLN A 1 89 ? 3.273 19.559 -0.446 1.00 94.94 89 GLN A O 1
ATOM 737 N N . GLN A 1 90 ? 5.125 20.463 0.439 1.00 96.38 90 GLN A N 1
ATOM 738 C CA . GLN A 1 90 ? 5.791 19.180 0.671 1.00 96.38 90 GLN A CA 1
ATOM 739 C C . GLN A 1 90 ? 4.974 18.268 1.598 1.00 96.38 90 GLN A C 1
ATOM 741 O O . GLN A 1 90 ? 4.831 17.078 1.319 1.00 96.38 90 GLN A O 1
ATOM 746 N N . ALA A 1 91 ? 4.401 18.813 2.676 1.00 95.94 91 ALA A N 1
ATOM 747 C CA . ALA A 1 91 ? 3.542 18.050 3.578 1.00 95.94 91 ALA A CA 1
ATOM 748 C C . ALA A 1 91 ? 2.253 17.559 2.892 1.00 95.94 91 ALA A C 1
ATOM 750 O O . ALA A 1 91 ? 1.802 16.449 3.179 1.00 95.94 91 ALA A O 1
ATOM 751 N N . LEU A 1 92 ? 1.671 18.346 1.977 1.00 95.88 92 LEU A N 1
ATOM 752 C CA . LEU A 1 92 ? 0.514 17.924 1.178 1.00 95.88 92 LEU A CA 1
ATOM 753 C C . LEU A 1 92 ? 0.872 16.791 0.216 1.00 95.88 92 LEU A C 1
ATOM 755 O O . LEU A 1 92 ? 0.178 15.777 0.222 1.00 95.88 92 LEU A O 1
ATOM 759 N N . THR A 1 93 ? 1.973 16.920 -0.529 1.00 97.06 93 THR A N 1
ATOM 760 C CA . THR A 1 93 ? 2.455 15.860 -1.427 1.00 97.06 93 THR A CA 1
ATOM 761 C C . THR A 1 93 ? 2.677 14.560 -0.657 1.00 97.06 93 THR A C 1
ATOM 763 O O . THR A 1 93 ? 2.111 13.533 -1.016 1.00 97.06 93 THR A O 1
ATOM 766 N N . GLN A 1 94 ? 3.376 14.619 0.483 1.00 96.06 94 GLN A N 1
ATOM 767 C CA . GLN A 1 94 ? 3.581 13.444 1.336 1.00 96.06 94 GLN A CA 1
ATOM 768 C C . GLN A 1 94 ? 2.256 12.850 1.836 1.00 96.06 94 GLN A C 1
ATOM 770 O O . GLN A 1 94 ? 2.117 11.631 1.925 1.00 96.06 94 GLN A O 1
ATOM 775 N N . ALA A 1 95 ? 1.265 13.680 2.177 1.00 96.81 95 ALA A N 1
ATOM 776 C CA . ALA A 1 95 ? -0.046 13.183 2.588 1.00 96.81 95 ALA A CA 1
ATOM 777 C C . ALA A 1 95 ? -0.765 12.461 1.438 1.00 96.81 95 ALA A C 1
ATOM 779 O O . ALA A 1 95 ? -1.421 11.444 1.672 1.00 96.81 95 ALA A O 1
ATOM 780 N N . ASP A 1 96 ? -0.657 12.967 0.212 1.00 96.81 96 ASP A N 1
ATOM 781 C CA . ASP A 1 96 ? -1.262 12.349 -0.967 1.00 96.81 96 ASP A CA 1
ATOM 782 C C . ASP A 1 96 ? -0.561 11.046 -1.368 1.00 96.81 96 ASP A C 1
ATOM 784 O O . ASP A 1 96 ? -1.253 10.075 -1.693 1.00 96.81 96 ASP A O 1
ATOM 788 N N . ASP A 1 97 ? 0.761 10.964 -1.210 1.00 95.44 97 ASP A N 1
ATOM 789 C CA . ASP A 1 97 ? 1.528 9.724 -1.382 1.00 95.44 97 ASP A CA 1
ATOM 790 C C . ASP A 1 97 ? 1.033 8.638 -0.414 1.00 95.44 97 ASP A C 1
ATOM 792 O O . ASP A 1 97 ? 0.707 7.519 -0.819 1.00 95.44 97 ASP A O 1
ATOM 796 N N . LYS A 1 98 ? 0.852 8.978 0.870 1.00 96.19 98 LYS A N 1
ATOM 797 C CA . LYS A 1 98 ? 0.331 8.028 1.871 1.00 96.19 98 LYS A CA 1
ATOM 798 C C . LYS A 1 98 ? -1.123 7.630 1.615 1.00 96.19 98 LYS A C 1
ATOM 800 O O . LYS A 1 98 ? -1.495 6.481 1.862 1.00 96.19 98 LYS A O 1
ATOM 805 N N . LYS A 1 99 ? -1.954 8.520 1.060 1.00 96.50 99 LYS A N 1
ATOM 806 C CA . LYS A 1 99 ? -3.297 8.142 0.578 1.00 96.50 99 LYS A CA 1
ATOM 807 C C . LYS A 1 99 ? -3.222 7.181 -0.608 1.00 96.50 99 LYS A C 1
ATOM 809 O O . LYS A 1 99 ? -4.026 6.252 -0.669 1.00 96.50 99 LYS A O 1
ATOM 814 N N . ALA A 1 100 ? -2.289 7.384 -1.540 1.00 96.06 100 ALA A N 1
ATOM 815 C CA . ALA A 1 100 ? -2.072 6.463 -2.652 1.00 96.06 100 ALA A CA 1
ATOM 816 C C . ALA A 1 100 ? -1.664 5.077 -2.149 1.00 96.06 100 ALA A C 1
ATOM 818 O O . ALA A 1 100 ? -2.253 4.084 -2.573 1.00 96.06 100 ALA A O 1
ATOM 819 N N . TYR A 1 101 ? -0.772 5.024 -1.162 1.00 96.06 101 TYR A N 1
ATOM 820 C CA . TYR A 1 101 ? -0.358 3.770 -0.547 1.00 96.06 101 TYR A CA 1
ATOM 821 C C . TYR A 1 101 ? -1.519 3.005 0.108 1.00 96.06 101 TYR A C 1
ATOM 823 O O . TYR A 1 101 ? -1.670 1.800 -0.098 1.00 96.06 101 TYR A O 1
ATOM 831 N N . ILE A 1 102 ? -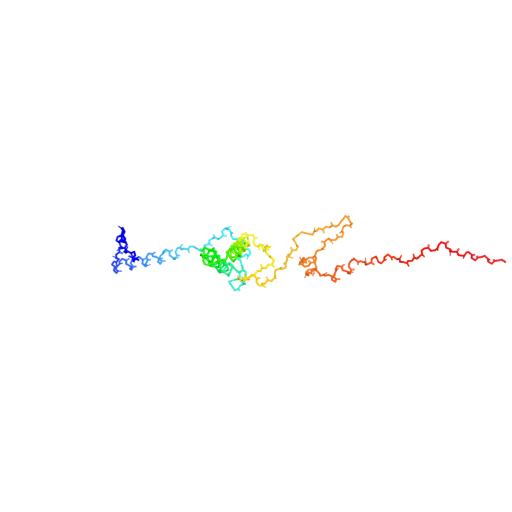2.415 3.703 0.818 1.00 96.19 102 ILE A N 1
ATOM 832 C CA . ILE A 1 102 ? -3.638 3.090 1.366 1.00 96.19 102 ILE A CA 1
ATOM 833 C C . ILE A 1 102 ? -4.487 2.463 0.250 1.00 96.19 102 ILE A C 1
ATOM 835 O O . ILE A 1 102 ? -4.981 1.350 0.423 1.00 96.19 102 ILE A O 1
ATOM 839 N N . ARG A 1 103 ? -4.617 3.124 -0.909 1.00 95.94 103 ARG A N 1
ATOM 840 C CA . ARG A 1 103 ? -5.360 2.574 -2.057 1.00 95.94 103 ARG A CA 1
ATOM 841 C C . ARG A 1 103 ? -4.705 1.314 -2.626 1.00 95.94 103 ARG A C 1
ATOM 843 O O . ARG A 1 103 ? -5.427 0.400 -3.013 1.00 95.94 103 ARG A O 1
ATOM 850 N N . TYR A 1 104 ? -3.373 1.236 -2.655 1.00 95.00 104 TYR A N 1
ATOM 851 C CA . TYR A 1 104 ? -2.659 0.024 -3.086 1.00 95.00 104 TYR A CA 1
ATOM 852 C C . TYR A 1 104 ? -2.914 -1.143 -2.139 1.00 95.00 104 TYR A C 1
ATOM 854 O O . TYR A 1 104 ? -3.201 -2.253 -2.582 1.00 95.00 104 TYR A O 1
ATOM 862 N N . ILE A 1 105 ? -2.898 -0.871 -0.835 1.00 94.88 105 ILE A N 1
ATOM 863 C CA . ILE A 1 105 ? -3.231 -1.870 0.173 1.00 94.88 105 ILE A CA 1
ATOM 864 C C . ILE A 1 105 ? -4.688 -2.347 0.027 1.00 94.88 105 ILE A C 1
ATOM 866 O O . ILE A 1 105 ? -4.965 -3.545 0.072 1.00 94.88 105 ILE A O 1
ATOM 870 N N . GLU A 1 106 ? -5.638 -1.428 -0.149 1.00 94.44 106 GLU A N 1
ATOM 871 C CA . GLU A 1 106 ? -7.052 -1.774 -0.344 1.00 94.44 106 GLU A CA 1
ATOM 872 C C . GLU A 1 106 ? -7.285 -2.557 -1.641 1.00 94.44 106 GLU A C 1
ATOM 874 O O . GLU A 1 106 ? -8.151 -3.434 -1.679 1.00 94.44 106 GLU A O 1
ATOM 879 N N . HIS A 1 107 ? -6.511 -2.265 -2.690 1.00 94.44 107 HIS A N 1
ATOM 880 C CA . HIS A 1 107 ? -6.512 -3.046 -3.920 1.00 94.44 107 HIS A CA 1
ATOM 881 C C . HIS A 1 107 ? -6.055 -4.482 -3.650 1.00 94.44 107 HIS A C 1
ATOM 883 O O . HIS A 1 107 ? -6.814 -5.398 -3.950 1.00 94.44 107 HIS A O 1
ATOM 889 N N . TYR A 1 108 ? -4.913 -4.669 -2.981 1.00 94.12 108 TYR A N 1
ATOM 890 C CA . TYR A 1 108 ? -4.408 -5.989 -2.590 1.00 94.12 108 TYR A CA 1
ATOM 891 C C . TYR A 1 108 ? -5.429 -6.797 -1.782 1.00 94.12 108 TYR A C 1
ATOM 893 O O . TYR A 1 108 ? -5.661 -7.966 -2.064 1.00 94.12 108 TYR A O 1
ATOM 901 N N . ILE A 1 109 ? -6.115 -6.173 -0.819 1.00 93.00 109 ILE A N 1
ATOM 902 C CA . ILE A 1 109 ? -7.155 -6.864 -0.042 1.00 93.00 109 ILE A CA 1
ATOM 903 C C . ILE A 1 109 ? -8.279 -7.382 -0.953 1.00 93.00 109 ILE A C 1
ATOM 905 O O . ILE A 1 109 ? -8.827 -8.451 -0.690 1.00 93.00 109 ILE A O 1
ATOM 909 N N . ARG A 1 110 ? -8.634 -6.638 -2.006 1.00 92.25 110 ARG A N 1
ATOM 910 C CA . ARG A 1 110 ? -9.739 -6.974 -2.912 1.00 92.25 110 ARG A CA 1
ATOM 911 C C . ARG A 1 110 ? -9.353 -8.011 -3.965 1.00 92.25 110 ARG A C 1
ATOM 913 O O . ARG A 1 110 ? -10.160 -8.891 -4.249 1.00 92.25 110 ARG A O 1
ATOM 920 N N . THR A 1 111 ? -8.178 -7.872 -4.571 1.00 90.00 111 THR A N 1
ATOM 921 C CA . THR A 1 111 ? -7.754 -8.662 -5.741 1.00 90.00 111 THR A CA 1
ATOM 922 C C . THR A 1 111 ? -6.735 -9.743 -5.407 1.00 90.00 111 THR A C 1
ATOM 924 O O . THR A 1 111 ? -6.613 -10.690 -6.167 1.00 90.00 111 THR A O 1
ATOM 927 N N . GLY A 1 112 ? -6.024 -9.624 -4.284 1.00 90.12 112 GLY A N 1
ATOM 928 C CA . GLY A 1 112 ? -4.880 -10.470 -3.937 1.00 90.12 112 GLY A CA 1
ATOM 929 C C . GLY A 1 112 ? -3.562 -10.017 -4.562 1.00 90.12 112 GLY A C 1
ATOM 930 O O . GLY A 1 112 ? -2.504 -10.466 -4.129 1.00 90.12 112 GLY A O 1
ATOM 931 N N . ASP A 1 113 ? -3.605 -9.092 -5.521 1.00 90.06 113 ASP A N 1
ATOM 932 C CA . ASP A 1 113 ? -2.427 -8.642 -6.254 1.00 90.06 113 ASP A CA 1
ATOM 933 C C . ASP A 1 113 ? -1.853 -7.353 -5.668 1.00 90.06 113 ASP A C 1
ATOM 935 O O . ASP A 1 113 ? -2.561 -6.380 -5.386 1.00 90.06 113 ASP A O 1
ATOM 939 N N . TRP A 1 114 ? -0.532 -7.326 -5.508 1.00 91.12 114 TRP A N 1
ATOM 940 C CA . TRP A 1 114 ? 0.184 -6.134 -5.073 1.00 91.12 114 TRP A CA 1
ATOM 941 C C . TRP A 1 114 ? 0.644 -5.307 -6.277 1.00 91.12 114 TRP A C 1
ATOM 943 O O . TRP A 1 114 ? 1.409 -5.782 -7.110 1.00 91.12 114 TRP A O 1
ATOM 953 N N . VAL A 1 115 ? 0.203 -4.049 -6.348 1.00 90.62 115 VAL A N 1
ATOM 954 C CA . VAL A 1 115 ? 0.466 -3.155 -7.496 1.00 90.62 115 VAL A CA 1
ATOM 955 C C . VAL A 1 115 ? 1.637 -2.195 -7.240 1.00 90.62 115 VAL A C 1
ATOM 957 O O . VAL A 1 115 ? 2.202 -1.626 -8.170 1.00 90.62 115 VAL A O 1
ATOM 960 N N . GLY A 1 116 ? 2.023 -1.995 -5.977 1.00 88.62 116 GLY A N 1
ATOM 961 C CA . GLY A 1 116 ? 3.091 -1.067 -5.606 1.00 88.62 116 GLY A CA 1
ATOM 962 C C . GLY A 1 116 ? 4.496 -1.636 -5.829 1.00 88.62 116 GLY A C 1
ATOM 963 O O . GLY A 1 116 ? 4.734 -2.826 -5.656 1.00 88.62 116 GLY A O 1
ATOM 964 N N . LEU A 1 117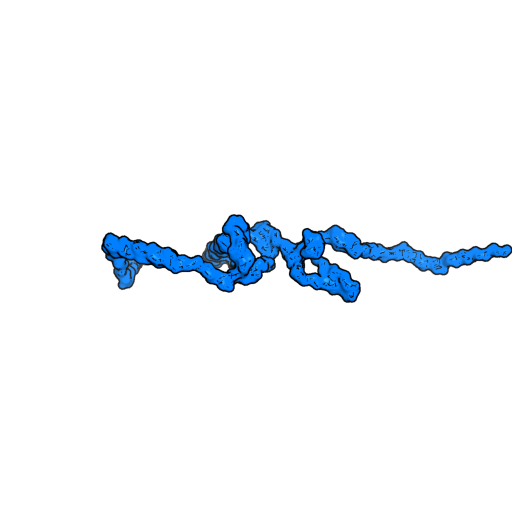 ? 5.466 -0.765 -6.118 1.00 89.50 117 LEU A N 1
ATOM 965 C CA . LEU A 1 117 ? 6.892 -1.134 -6.177 1.00 89.50 117 LEU A CA 1
ATOM 966 C C . LEU A 1 117 ? 7.488 -1.448 -4.798 1.00 89.50 117 LEU A C 1
ATOM 968 O O . LEU A 1 117 ? 8.488 -2.156 -4.697 1.00 89.50 117 LEU A O 1
ATOM 972 N N . PHE A 1 118 ? 6.883 -0.909 -3.742 1.00 91.44 118 PHE A N 1
ATOM 973 C CA . PHE A 1 118 ? 7.310 -1.089 -2.363 1.00 91.44 118 PHE A CA 1
ATOM 974 C C . PHE A 1 118 ? 6.145 -1.563 -1.496 1.00 91.44 118 PHE A C 1
ATOM 976 O O . PHE A 1 118 ? 4.984 -1.297 -1.807 1.00 91.44 118 PHE A O 1
ATOM 983 N N . SER A 1 119 ? 6.461 -2.268 -0.414 1.00 91.94 119 SER A N 1
ATOM 984 C CA . SER A 1 119 ? 5.518 -2.802 0.563 1.00 91.94 119 SER A CA 1
ATOM 985 C C . SER A 1 119 ? 6.040 -2.676 1.997 1.00 91.94 119 SER A C 1
ATOM 987 O O . SER A 1 119 ? 7.158 -2.218 2.261 1.00 91.94 119 SER A O 1
ATOM 989 N N . GLY A 1 120 ? 5.206 -3.089 2.952 1.00 91.62 120 GLY A N 1
ATOM 990 C CA . GLY A 1 120 ? 5.476 -2.985 4.380 1.00 91.62 120 GLY A CA 1
ATOM 991 C C . GLY A 1 120 ? 4.882 -1.724 4.997 1.00 91.62 120 GLY A C 1
ATOM 992 O O . GLY A 1 120 ? 4.376 -0.837 4.317 1.00 91.62 120 GLY A O 1
ATOM 993 N N . GLN A 1 121 ? 4.948 -1.622 6.320 1.00 90.94 121 GLN A N 1
ATOM 994 C CA . GLN A 1 121 ? 4.335 -0.508 7.046 1.00 90.94 121 GLN A CA 1
ATOM 995 C C . GLN A 1 121 ? 4.852 0.870 6.592 1.00 90.94 121 GLN A C 1
ATOM 997 O O . GLN A 1 121 ? 4.059 1.803 6.472 1.00 90.94 121 GLN A O 1
ATOM 1002 N N . ASN A 1 122 ? 6.154 0.950 6.291 1.00 90.00 122 ASN A N 1
ATOM 1003 C CA . ASN A 1 122 ? 6.875 2.165 5.898 1.00 90.00 122 ASN A CA 1
ATOM 1004 C C . ASN A 1 122 ? 7.394 2.128 4.447 1.00 90.00 122 ASN A C 1
ATOM 1006 O O . ASN A 1 122 ? 8.297 2.891 4.126 1.00 90.00 122 ASN A O 1
ATOM 1010 N N . GLU A 1 123 ? 6.875 1.239 3.590 1.00 89.69 123 GLU A N 1
ATOM 1011 C CA . GLU A 1 123 ? 7.302 1.130 2.178 1.00 89.69 123 GLU A CA 1
ATOM 1012 C C . GLU A 1 123 ? 8.803 0.811 1.997 1.00 89.69 123 GLU A C 1
ATOM 1014 O O . GLU A 1 123 ? 9.448 1.255 1.053 1.00 89.69 123 GLU A O 1
ATOM 1019 N N . THR A 1 124 ? 9.392 0.033 2.910 1.00 91.06 124 THR A N 1
ATOM 1020 C CA . THR A 1 124 ? 10.831 -0.286 2.882 1.00 91.06 124 THR A CA 1
ATOM 1021 C C . THR A 1 124 ? 11.168 -1.520 2.052 1.00 91.06 124 THR A C 1
ATOM 1023 O O . THR A 1 124 ? 12.305 -1.675 1.609 1.00 91.06 124 THR A O 1
ATOM 1026 N N . LYS A 1 125 ? 10.207 -2.428 1.849 1.00 90.81 125 LYS A N 1
ATOM 1027 C CA . LYS A 1 125 ? 10.446 -3.694 1.150 1.00 90.81 125 LYS A CA 1
ATOM 1028 C C . LYS A 1 125 ? 10.164 -3.513 -0.331 1.00 90.81 125 LYS A C 1
ATOM 1030 O O . LYS A 1 125 ? 9.040 -3.201 -0.698 1.00 90.81 125 LYS A O 1
ATOM 1035 N N . LYS A 1 126 ? 11.160 -3.727 -1.188 1.00 90.75 126 LYS A N 1
ATOM 1036 C CA . LYS A 1 126 ? 10.953 -3.709 -2.639 1.00 90.75 126 LYS A CA 1
ATOM 1037 C C . LYS A 1 126 ? 10.188 -4.961 -3.065 1.00 90.75 126 LYS A C 1
ATOM 1039 O O . LYS A 1 126 ? 10.575 -6.072 -2.708 1.00 90.75 126 LYS A O 1
ATOM 1044 N N . VAL A 1 127 ? 9.121 -4.775 -3.830 1.00 91.38 127 VAL A N 1
ATOM 1045 C CA . VAL A 1 127 ? 8.332 -5.860 -4.414 1.00 91.38 127 VAL A CA 1
ATOM 1046 C C . VAL A 1 127 ? 8.790 -6.087 -5.845 1.00 91.38 127 VAL A C 1
ATOM 1048 O O . VAL A 1 127 ? 9.059 -5.144 -6.589 1.00 91.38 127 VAL A O 1
ATOM 1051 N N . ILE A 1 128 ? 8.902 -7.358 -6.217 1.00 90.88 128 ILE A N 1
ATOM 1052 C CA . ILE A 1 128 ? 9.260 -7.769 -7.569 1.00 90.88 128 ILE A CA 1
ATOM 1053 C C . ILE A 1 128 ? 7.961 -8.097 -8.309 1.00 90.88 128 ILE A C 1
ATOM 1055 O O . ILE A 1 128 ? 7.230 -8.985 -7.864 1.00 90.88 128 ILE A O 1
ATOM 1059 N N . PRO A 1 129 ? 7.648 -7.402 -9.415 1.00 91.06 129 PRO A N 1
ATOM 1060 C CA . PRO A 1 129 ? 6.468 -7.714 -10.204 1.00 91.06 129 PRO A CA 1
ATOM 1061 C C . PRO A 1 129 ? 6.605 -9.103 -10.828 1.00 91.06 129 PRO A C 1
ATOM 1063 O O . PRO A 1 129 ? 7.669 -9.485 -11.318 1.00 91.06 129 PRO A O 1
ATOM 1066 N N . LYS A 1 130 ? 5.507 -9.853 -10.834 1.00 90.62 130 LYS A N 1
ATOM 1067 C CA . LYS A 1 130 ? 5.407 -11.152 -11.500 1.00 90.62 130 LYS A CA 1
ATOM 1068 C C . LYS A 1 130 ? 4.816 -10.971 -12.896 1.00 90.62 130 LYS A C 1
ATOM 1070 O O . LYS A 1 130 ? 3.814 -10.279 -13.061 1.00 90.62 130 LYS A O 1
ATOM 1075 N N . CYS A 1 131 ? 5.394 -11.635 -13.891 1.00 91.75 131 CYS A N 1
ATOM 1076 C CA . CYS A 1 131 ? 4.789 -11.756 -15.209 1.00 91.75 131 CYS A CA 1
ATOM 1077 C C . CYS A 1 131 ? 3.573 -12.690 -15.127 1.00 91.75 131 CYS A C 1
ATOM 1079 O O . CYS A 1 131 ? 3.701 -13.865 -14.775 1.00 91.75 131 CYS A O 1
ATOM 1081 N N . VAL A 1 132 ? 2.390 -12.146 -15.422 1.00 90.12 132 VAL A N 1
ATOM 1082 C CA . VAL A 1 132 ? 1.130 -12.907 -15.470 1.00 90.12 132 VAL A CA 1
ATOM 1083 C C . VAL A 1 132 ? 0.910 -13.505 -16.858 1.00 90.12 132 VAL A C 1
ATOM 1085 O O . VAL A 1 132 ? 0.507 -14.657 -16.972 1.00 90.12 132 VAL A O 1
ATOM 1088 N N . ALA A 1 133 ? 1.212 -12.738 -17.907 1.00 91.69 133 ALA A N 1
ATOM 1089 C CA . ALA A 1 133 ? 1.072 -13.152 -19.295 1.00 91.69 133 ALA A CA 1
ATOM 1090 C C . ALA A 1 133 ? 2.344 -12.813 -20.077 1.00 91.69 133 ALA A C 1
ATOM 1092 O O . ALA A 1 133 ? 2.794 -11.664 -20.080 1.00 91.69 133 ALA A O 1
ATOM 1093 N N . MET A 1 134 ? 2.909 -13.822 -20.741 1.00 90.81 134 MET A N 1
ATOM 1094 C CA . MET A 1 134 ? 4.087 -13.666 -21.587 1.00 90.81 134 MET A CA 1
ATOM 1095 C C . MET A 1 134 ? 3.733 -12.942 -22.881 1.00 90.81 134 MET A C 1
ATOM 1097 O O . MET A 1 134 ? 2.778 -13.302 -23.566 1.00 90.81 134 MET A O 1
ATOM 1101 N N . ALA A 1 135 ? 4.540 -11.946 -23.236 1.00 90.94 135 ALA A N 1
ATOM 1102 C CA . ALA A 1 135 ? 4.519 -11.349 -24.561 1.00 90.94 135 ALA A CA 1
ATOM 1103 C C . ALA A 1 135 ? 5.593 -12.003 -25.438 1.00 90.94 135 ALA A C 1
ATOM 1105 O O . ALA A 1 135 ? 6.625 -12.448 -24.936 1.00 90.94 135 ALA A O 1
ATOM 1106 N N . TYR A 1 136 ? 5.371 -12.012 -26.750 1.00 91.94 136 TYR A N 1
ATOM 1107 C CA . TYR A 1 136 ? 6.295 -12.587 -27.725 1.00 91.94 136 TYR A CA 1
ATOM 1108 C C . TYR A 1 136 ? 6.626 -11.576 -28.832 1.00 91.94 136 TYR A C 1
ATOM 1110 O O . TYR A 1 136 ? 5.885 -10.614 -29.089 1.00 91.94 136 TYR A O 1
ATOM 1118 N N . TYR A 1 137 ? 7.789 -11.740 -29.448 1.00 90.50 137 TYR A N 1
ATOM 1119 C CA . TYR A 1 137 ? 8.154 -11.096 -30.707 1.00 90.50 137 TYR A CA 1
ATOM 1120 C C . TYR A 1 137 ? 7.486 -11.820 -31.894 1.00 90.50 137 TYR A C 1
ATOM 1122 O O . TYR A 1 137 ? 6.969 -12.925 -31.720 1.00 90.50 137 TYR A O 1
ATOM 1130 N N . PRO A 1 138 ? 7.460 -11.215 -33.098 1.00 91.88 138 PRO A N 1
ATOM 1131 C CA . PRO A 1 138 ? 6.890 -11.861 -34.286 1.00 91.88 138 PRO A CA 1
ATOM 1132 C C . PRO A 1 138 ? 7.569 -13.185 -34.668 1.00 91.88 138 PRO A C 1
ATOM 1134 O O . PRO A 1 138 ? 6.936 -14.037 -35.276 1.00 91.88 138 PRO A O 1
ATOM 1137 N N . ASP A 1 139 ? 8.838 -13.363 -34.293 1.00 89.62 139 ASP A N 1
ATOM 1138 C CA . ASP A 1 139 ? 9.614 -14.598 -34.474 1.00 89.62 139 ASP A CA 1
ATOM 1139 C C . ASP A 1 139 ? 9.291 -15.686 -33.427 1.00 89.62 139 ASP A C 1
ATOM 1141 O O . ASP A 1 139 ? 9.874 -16.767 -33.453 1.00 89.62 139 ASP A O 1
ATOM 1145 N N . GLY A 1 140 ? 8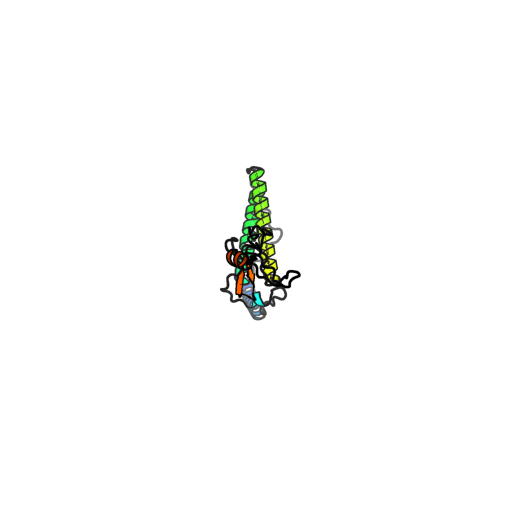.371 -15.410 -32.497 1.00 87.62 140 GLY A N 1
ATOM 1146 C CA . GLY A 1 140 ? 7.981 -16.321 -31.424 1.00 87.62 140 GLY A CA 1
ATOM 1147 C C . GLY A 1 140 ? 8.904 -16.299 -30.204 1.00 87.62 140 GLY A C 1
ATOM 1148 O O . GLY A 1 140 ? 8.652 -17.035 -29.249 1.00 87.62 140 GLY A O 1
ATOM 1149 N N . THR A 1 141 ? 9.941 -15.455 -30.170 1.00 88.31 141 THR A N 1
ATOM 1150 C CA . THR A 1 141 ? 10.818 -15.357 -28.995 1.00 88.31 141 THR A CA 1
ATOM 1151 C C . THR A 1 141 ? 10.129 -14.603 -27.842 1.00 88.31 141 THR A C 1
ATOM 1153 O O . THR A 1 141 ? 9.410 -13.625 -28.074 1.00 88.31 141 THR A O 1
ATOM 1156 N N . PRO A 1 142 ? 10.280 -15.045 -26.577 1.00 91.12 142 PRO A N 1
ATOM 1157 C CA . PRO A 1 142 ? 9.632 -14.402 -25.436 1.00 91.12 142 PRO A CA 1
ATOM 1158 C C . PRO A 1 142 ? 10.238 -13.026 -25.137 1.00 91.12 142 PRO A C 1
ATOM 1160 O O . PRO A 1 142 ? 11.441 -12.890 -24.915 1.00 91.12 142 PRO A O 1
ATOM 1163 N N . LYS A 1 143 ? 9.384 -12.004 -25.046 1.00 90.62 143 LYS A N 1
ATOM 1164 C CA . LYS A 1 143 ? 9.750 -10.658 -24.589 1.00 90.62 143 LYS A CA 1
ATOM 1165 C C . LYS A 1 143 ? 9.869 -10.657 -23.075 1.00 90.62 143 LYS A C 1
ATOM 1167 O O . LYS A 1 143 ? 8.873 -10.852 -22.372 1.00 90.62 143 LYS A O 1
ATOM 1172 N N . ARG A 1 144 ? 11.078 -10.411 -22.574 1.00 90.94 144 ARG A N 1
ATOM 1173 C CA . ARG A 1 144 ? 11.346 -10.324 -21.138 1.00 90.94 144 ARG A CA 1
ATOM 1174 C C . ARG A 1 144 ? 11.859 -8.946 -20.743 1.00 90.94 144 ARG A C 1
ATOM 1176 O O . ARG A 1 144 ? 12.564 -8.299 -21.507 1.00 90.94 144 ARG A O 1
ATOM 1183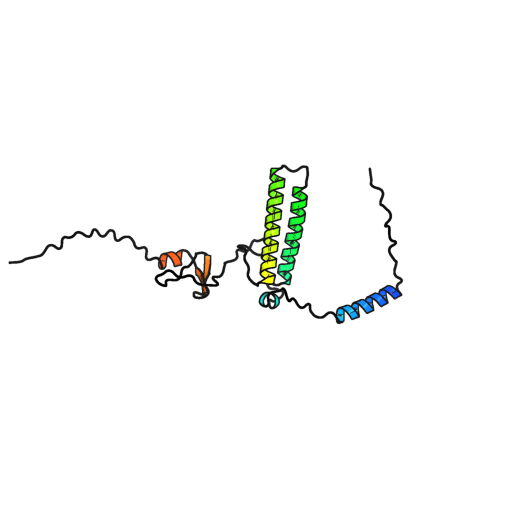 N N . SER A 1 145 ? 11.470 -8.497 -19.556 1.00 91.38 145 SER A N 1
ATOM 1184 C CA . SER A 1 145 ? 11.848 -7.207 -18.984 1.00 91.38 145 SER A CA 1
ATOM 1185 C C . SER A 1 145 ? 12.639 -7.425 -17.705 1.00 91.38 145 SER A C 1
ATOM 1187 O O . SER A 1 145 ? 12.261 -8.233 -16.854 1.00 91.38 145 SER A O 1
ATOM 1189 N N . VAL A 1 146 ? 13.739 -6.691 -17.567 1.00 91.31 146 VAL A N 1
ATOM 1190 C CA . VAL A 1 146 ? 14.624 -6.781 -16.403 1.00 91.31 146 VAL A CA 1
ATOM 1191 C C . VAL A 1 146 ? 13.874 -6.407 -15.125 1.00 91.31 146 VAL A C 1
ATOM 1193 O O . VAL A 1 146 ? 13.130 -5.427 -15.079 1.00 91.31 146 VAL A O 1
ATOM 1196 N N . GLY A 1 147 ? 14.089 -7.189 -14.068 1.00 89.44 147 GLY A N 1
ATOM 1197 C CA . GLY A 1 147 ? 13.474 -6.978 -12.759 1.00 89.44 147 GLY A CA 1
ATOM 1198 C C . GLY A 1 147 ? 12.062 -7.547 -12.621 1.00 89.44 147 GLY A C 1
ATOM 1199 O O . GLY A 1 147 ? 11.429 -7.306 -11.595 1.00 89.44 147 GLY A O 1
ATOM 1200 N N . VAL A 1 148 ? 11.574 -8.303 -13.609 1.00 91.81 148 VAL A N 1
ATOM 1201 C CA . VAL A 1 148 ? 10.298 -9.031 -13.544 1.00 91.81 148 VAL A CA 1
ATOM 1202 C C . VAL A 1 148 ? 10.562 -10.506 -13.239 1.00 91.81 148 VAL A C 1
ATOM 1204 O O . VAL A 1 148 ? 11.479 -11.114 -13.793 1.00 91.81 148 VAL A O 1
ATOM 1207 N N . PHE A 1 149 ? 9.765 -11.088 -12.344 1.00 92.38 149 PHE A N 1
ATOM 1208 C CA . PHE A 1 149 ? 9.782 -12.520 -12.062 1.00 92.38 149 PHE A CA 1
ATOM 1209 C C . PHE A 1 149 ? 8.964 -13.288 -13.099 1.00 92.38 149 PHE A C 1
ATOM 1211 O O . PHE A 1 149 ? 7.787 -12.990 -13.320 1.00 92.38 149 PHE A O 1
ATOM 1218 N N . TYR A 1 150 ? 9.569 -14.314 -13.683 1.00 92.62 150 TYR A N 1
ATOM 1219 C CA . TYR A 1 150 ? 8.985 -15.110 -14.753 1.00 92.62 150 TYR A CA 1
ATOM 1220 C C . TYR A 1 150 ? 8.711 -16.548 -14.273 1.00 92.62 150 TYR A C 1
ATOM 1222 O O . TYR A 1 150 ? 9.647 -17.237 -13.863 1.00 92.62 150 TYR A O 1
ATOM 1230 N N . PRO A 1 151 ? 7.444 -17.018 -14.272 1.00 91.12 151 PRO A N 1
ATOM 1231 C CA . PRO A 1 151 ? 7.089 -18.333 -13.723 1.00 91.12 151 PRO A CA 1
ATOM 1232 C C . PRO A 1 151 ? 7.645 -19.539 -14.490 1.00 91.12 151 PRO A C 1
ATOM 1234 O O . PRO A 1 151 ? 7.851 -20.587 -13.883 1.00 91.12 151 PRO A O 1
ATOM 1237 N N . ASP A 1 152 ? 7.880 -19.399 -15.795 1.00 89.62 152 ASP A N 1
ATOM 1238 C CA . ASP A 1 152 ? 8.447 -20.431 -16.675 1.00 89.62 152 ASP A CA 1
ATOM 1239 C C . ASP A 1 152 ? 9.894 -20.769 -16.291 1.00 89.62 152 ASP A C 1
ATOM 1241 O O . ASP A 1 152 ? 10.249 -21.940 -16.175 1.00 89.62 152 ASP A O 1
ATOM 1245 N N . ILE A 1 153 ? 10.705 -19.746 -16.015 1.00 89.81 153 ILE A N 1
ATOM 1246 C CA . ILE A 1 153 ? 12.104 -19.897 -15.584 1.00 89.81 153 ILE A CA 1
ATOM 1247 C C . ILE A 1 153 ? 12.267 -19.902 -14.057 1.00 89.81 153 ILE A C 1
ATOM 1249 O O . ILE A 1 153 ? 13.365 -20.135 -13.557 1.00 89.81 153 ILE A O 1
ATOM 1253 N N . LYS A 1 154 ? 11.189 -19.625 -13.308 1.00 91.38 154 LYS A N 1
ATOM 1254 C CA . LYS A 1 154 ? 11.159 -19.493 -11.838 1.00 91.38 154 LYS A CA 1
ATOM 1255 C C . LYS A 1 154 ? 12.238 -18.552 -11.283 1.00 91.38 154 LYS A C 1
ATOM 1257 O O . LYS A 1 154 ? 12.725 -18.742 -10.170 1.00 91.38 154 LYS A O 1
ATOM 1262 N N . ALA A 1 155 ? 12.592 -17.525 -12.047 1.00 91.19 155 ALA A N 1
ATOM 1263 C CA . ALA A 1 155 ? 13.663 -16.592 -11.729 1.00 91.19 155 ALA A CA 1
ATOM 1264 C C . ALA A 1 155 ? 13.283 -15.158 -12.113 1.00 91.19 155 ALA A C 1
ATOM 1266 O O . ALA A 1 155 ? 12.396 -14.915 -12.937 1.00 91.19 155 ALA A O 1
ATOM 1267 N N . VAL A 1 156 ? 13.967 -14.198 -11.494 1.00 90.88 156 VAL A N 1
ATOM 1268 C CA . VAL A 1 156 ? 13.889 -12.787 -11.878 1.00 90.88 156 VAL A CA 1
ATOM 1269 C C . VAL A 1 156 ? 14.792 -12.570 -13.081 1.00 90.88 156 VAL A C 1
ATOM 1271 O O . VAL A 1 156 ? 15.954 -12.967 -13.055 1.00 90.88 156 VAL A O 1
ATOM 1274 N N . TRP A 1 157 ? 14.271 -11.932 -14.125 1.00 90.06 157 TRP A N 1
ATOM 1275 C CA . TRP A 1 157 ? 15.076 -11.606 -15.296 1.00 90.06 157 TRP A CA 1
ATOM 1276 C C . TRP A 1 157 ? 16.111 -10.531 -14.948 1.00 90.06 157 TRP A C 1
ATOM 1278 O O . TRP A 1 157 ? 15.752 -9.448 -14.480 1.00 90.06 157 TRP A O 1
ATOM 1288 N N . THR A 1 158 ? 17.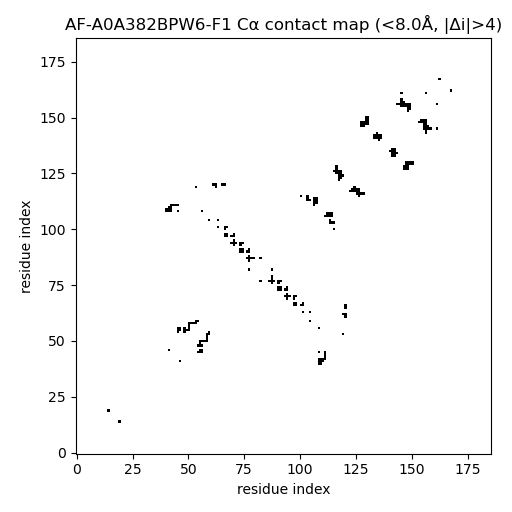391 -10.826 -15.160 1.00 90.38 158 THR A N 1
ATOM 1289 C CA . THR A 1 158 ? 18.521 -9.926 -14.888 1.00 90.38 158 THR A CA 1
ATOM 1290 C C . THR A 1 158 ? 19.186 -9.482 -16.190 1.00 90.38 158 THR A C 1
ATOM 1292 O O . THR A 1 158 ? 19.016 -10.113 -17.232 1.00 90.38 158 THR A O 1
ATOM 1295 N N . ASN A 1 159 ? 19.988 -8.414 -16.131 1.00 86.56 159 ASN A N 1
ATOM 1296 C CA . ASN A 1 159 ? 20.742 -7.914 -17.290 1.00 86.56 159 ASN A CA 1
ATOM 1297 C C . ASN A 1 159 ? 21.656 -8.989 -17.910 1.00 86.56 159 ASN A C 1
ATOM 1299 O O . ASN A 1 159 ? 21.829 -9.031 -19.121 1.00 86.56 159 ASN A O 1
ATOM 1303 N N . GLU A 1 160 ? 22.223 -9.880 -17.095 1.00 80.94 160 GLU A N 1
ATOM 1304 C CA . GLU A 1 160 ? 23.107 -10.965 -17.551 1.00 80.94 160 GLU A CA 1
ATOM 1305 C C . GLU A 1 160 ? 22.364 -12.013 -18.403 1.00 80.94 160 GLU A C 1
ATOM 1307 O O . GLU A 1 160 ? 22.922 -12.598 -19.334 1.00 80.94 160 GLU A O 1
ATOM 1312 N N . LEU A 1 161 ? 21.077 -12.228 -18.118 1.00 75.56 161 LEU A N 1
ATOM 1313 C CA . LEU A 1 161 ? 20.207 -13.118 -18.895 1.00 75.56 161 LEU A CA 1
ATOM 1314 C C . LEU A 1 161 ? 19.746 -12.468 -20.208 1.00 75.56 161 LEU A C 1
ATOM 1316 O O . LEU A 1 161 ? 19.451 -13.157 -21.186 1.00 75.56 161 LEU A O 1
ATOM 1320 N N . GLU A 1 162 ? 19.702 -11.138 -20.244 1.00 69.81 162 GLU A N 1
ATOM 1321 C CA . GLU A 1 162 ? 19.415 -10.372 -21.453 1.00 69.81 162 GLU A CA 1
ATOM 1322 C C . GLU A 1 162 ? 20.612 -10.395 -22.415 1.00 69.81 162 GLU A C 1
ATOM 1324 O O . GLU A 1 162 ? 20.449 -10.700 -23.596 1.00 69.81 162 GLU A O 1
ATOM 1329 N N . THR A 1 163 ? 21.833 -10.180 -21.916 1.00 60.38 163 THR A N 1
ATOM 1330 C CA . THR A 1 163 ? 23.056 -10.161 -22.741 1.00 60.38 163 THR A CA 1
ATOM 1331 C C . THR A 1 163 ? 23.479 -11.525 -23.280 1.00 60.38 163 THR A C 1
ATOM 1333 O O . THR A 1 163 ? 24.223 -11.579 -24.255 1.00 60.38 163 THR A O 1
ATOM 1336 N N . THR A 1 164 ? 23.034 -12.621 -22.668 1.00 55.31 164 THR A N 1
ATOM 1337 C CA . THR A 1 164 ? 23.287 -13.985 -23.163 1.00 55.31 164 THR A CA 1
ATOM 1338 C C . THR A 1 164 ? 22.326 -14.393 -24.281 1.00 55.31 164 THR A C 1
ATOM 1340 O O . THR A 1 164 ? 22.728 -15.130 -25.176 1.00 55.31 164 THR A O 1
ATOM 1343 N N . ASN A 1 165 ? 21.084 -13.892 -24.271 1.00 50.06 165 ASN A N 1
ATOM 1344 C CA . ASN A 1 165 ? 20.077 -14.200 -25.297 1.00 50.06 165 ASN A CA 1
ATOM 1345 C C . ASN A 1 165 ? 20.107 -13.244 -26.489 1.00 50.06 165 ASN A C 1
ATOM 1347 O O . ASN A 1 165 ? 19.808 -13.647 -27.612 1.00 50.06 165 ASN A O 1
ATOM 1351 N N . TYR A 1 166 ? 20.530 -11.999 -26.286 1.00 48.16 166 TYR A N 1
ATOM 1352 C CA . TYR A 1 166 ? 21.032 -11.207 -27.393 1.00 48.16 166 TYR A CA 1
ATOM 1353 C C . TYR A 1 166 ? 22.445 -11.692 -27.665 1.00 48.16 166 TYR A C 1
ATOM 1355 O O . TYR A 1 166 ? 23.397 -11.172 -27.085 1.00 48.16 166 TYR A O 1
ATOM 1363 N N . HIS A 1 167 ? 22.604 -12.660 -28.579 1.00 42.94 167 HIS A N 1
ATOM 1364 C CA . HIS A 1 167 ? 23.835 -12.723 -29.357 1.00 42.94 167 HIS A CA 1
ATOM 1365 C C . HIS A 1 167 ? 24.148 -11.280 -29.719 1.00 42.94 167 HIS A C 1
ATOM 1367 O O . HIS A 1 167 ? 23.407 -10.650 -30.477 1.00 42.94 167 HIS A O 1
ATOM 1373 N N . ARG A 1 168 ? 25.198 -10.727 -29.105 1.00 45.09 168 ARG A N 1
ATOM 1374 C CA . ARG A 1 168 ? 25.810 -9.502 -29.569 1.00 45.09 168 ARG A CA 1
ATOM 1375 C C . ARG A 1 168 ? 26.129 -9.859 -31.010 1.00 45.09 168 ARG A C 1
ATOM 1377 O O . ARG A 1 168 ? 27.108 -10.558 -31.262 1.00 45.09 168 ARG A O 1
ATOM 1384 N N . SER A 1 169 ? 25.270 -9.467 -31.951 1.00 45.34 169 SER A N 1
ATOM 1385 C CA . SER A 1 169 ? 25.645 -9.398 -33.343 1.00 45.34 169 SER A CA 1
ATOM 1386 C C . SER A 1 169 ? 26.672 -8.282 -33.325 1.00 45.34 169 SER A C 1
ATOM 1388 O O . SER A 1 169 ? 26.376 -7.110 -33.562 1.00 45.34 169 SER A O 1
ATOM 1390 N N . VAL A 1 170 ? 27.890 -8.624 -32.910 1.00 45.25 170 VAL A N 1
ATOM 1391 C CA . VAL A 1 170 ? 29.065 -7.912 -33.340 1.00 45.25 170 VAL A CA 1
ATOM 1392 C C . VAL A 1 170 ? 28.852 -7.937 -34.837 1.00 45.25 170 VAL A C 1
ATOM 1394 O O . VAL A 1 170 ? 28.882 -9.015 -35.433 1.00 45.25 170 VAL A O 1
ATOM 1397 N N . LYS A 1 171 ? 28.451 -6.796 -35.416 1.00 47.09 171 LYS A N 1
ATOM 1398 C CA . LYS A 1 171 ? 28.502 -6.618 -36.860 1.00 47.09 171 LYS A CA 1
ATOM 1399 C C . LYS A 1 171 ? 29.871 -7.150 -37.205 1.00 47.09 171 LYS A C 1
ATOM 1401 O O . LYS A 1 171 ? 30.853 -6.593 -36.722 1.00 47.09 171 LYS A O 1
ATOM 1406 N N . ALA A 1 172 ? 29.918 -8.296 -37.872 1.00 45.09 172 ALA A N 1
ATOM 1407 C CA . ALA A 1 172 ? 31.159 -8.882 -38.297 1.00 45.09 172 ALA A CA 1
ATOM 1408 C C . ALA A 1 172 ? 31.885 -7.758 -39.034 1.00 45.09 172 ALA A C 1
ATOM 1410 O O . ALA A 1 172 ? 31.479 -7.389 -40.133 1.00 45.09 172 ALA A O 1
ATOM 1411 N N . ILE A 1 173 ? 32.925 -7.187 -38.424 1.00 49.31 173 ILE A N 1
ATOM 1412 C CA . ILE A 1 173 ? 33.888 -6.331 -39.117 1.00 49.31 173 ILE A CA 1
ATOM 1413 C C . ILE A 1 173 ? 34.777 -7.293 -39.916 1.00 49.31 173 ILE A C 1
ATOM 1415 O O . ILE A 1 173 ? 35.989 -7.333 -39.772 1.00 49.31 173 ILE A O 1
ATOM 1419 N N . HIS A 1 174 ? 34.154 -8.173 -40.693 1.00 46.88 174 HIS A N 1
ATOM 1420 C CA . HIS A 1 174 ? 34.824 -8.922 -41.727 1.00 46.88 174 HIS A CA 1
ATOM 1421 C C . HIS A 1 174 ? 34.622 -8.066 -42.963 1.00 46.88 174 HIS A C 1
ATOM 1423 O O . HIS A 1 174 ? 33.508 -7.953 -43.479 1.00 46.88 174 HIS A O 1
ATOM 1429 N N . ALA A 1 175 ? 35.691 -7.407 -43.400 1.00 50.53 175 ALA A N 1
ATOM 1430 C CA . ALA A 1 175 ? 35.739 -6.898 -44.753 1.00 50.53 175 ALA A CA 1
ATOM 1431 C C . ALA A 1 175 ? 35.468 -8.094 -45.677 1.00 50.53 175 ALA A C 1
ATOM 1433 O O . ALA A 1 175 ? 36.282 -9.010 -45.768 1.00 50.53 175 ALA A O 1
ATOM 1434 N N . LYS A 1 176 ? 34.295 -8.123 -46.316 1.00 48.00 176 LYS A N 1
ATOM 1435 C CA . LYS A 1 176 ? 34.072 -8.989 -47.471 1.00 48.00 176 LYS A CA 1
ATOM 1436 C C . LYS A 1 176 ? 34.931 -8.418 -48.593 1.00 48.00 176 LYS A C 1
ATOM 1438 O O . LYS A 1 176 ? 34.505 -7.510 -49.297 1.00 48.00 176 LYS A O 1
ATOM 1443 N N . THR A 1 177 ? 36.179 -8.854 -48.688 1.00 55.44 177 THR A N 1
ATOM 1444 C CA . THR A 1 177 ? 37.004 -8.583 -49.860 1.00 55.44 177 THR A CA 1
ATOM 1445 C C . THR A 1 177 ? 36.700 -9.652 -50.907 1.00 55.44 177 THR A C 1
ATOM 1447 O O . THR A 1 177 ? 36.974 -10.832 -50.709 1.00 55.44 177 THR A O 1
ATOM 1450 N N . ASP A 1 178 ? 36.126 -9.223 -52.032 1.00 49.16 178 ASP A N 1
ATOM 1451 C CA . ASP A 1 178 ? 35.725 -10.040 -53.192 1.00 49.16 178 ASP A CA 1
ATOM 1452 C C . ASP A 1 178 ? 36.915 -10.592 -54.006 1.00 49.16 178 ASP A C 1
ATOM 1454 O O . ASP A 1 178 ? 36.925 -10.555 -55.235 1.00 49.16 178 ASP A O 1
ATOM 1458 N N . LYS A 1 179 ? 37.971 -11.091 -53.358 1.00 49.38 179 LYS A N 1
ATOM 1459 C CA . LYS A 1 179 ? 39.142 -11.625 -54.070 1.00 49.38 179 LYS A CA 1
ATOM 1460 C C . LYS A 1 179 ? 39.479 -13.031 -53.607 1.00 49.38 179 LYS A C 1
ATOM 1462 O O . LYS A 1 179 ? 40.409 -13.246 -52.837 1.00 49.38 179 LYS A O 1
ATOM 1467 N N . GLN A 1 180 ? 38.744 -14.002 -54.144 1.00 44.34 180 GLN A N 1
ATOM 1468 C CA . GLN A 1 180 ? 39.289 -15.344 -54.315 1.00 44.34 180 GLN A CA 1
ATOM 1469 C C . GLN A 1 180 ? 40.272 -15.279 -55.488 1.00 44.34 180 GLN A C 1
ATOM 1471 O O . GLN A 1 180 ? 39.873 -15.214 -56.649 1.00 44.34 180 GLN A O 1
ATOM 1476 N N . PHE A 1 181 ? 41.568 -15.217 -55.184 1.00 48.34 181 PHE A N 1
ATOM 1477 C CA . PHE A 1 181 ? 42.609 -15.419 -56.184 1.00 48.34 181 PHE A CA 1
ATOM 1478 C C . PHE A 1 181 ? 42.493 -16.858 -56.694 1.00 48.34 181 PHE A C 1
ATOM 1480 O O . PHE A 1 181 ? 42.768 -17.809 -55.966 1.00 48.34 181 PHE A O 1
ATOM 1487 N N . THR A 1 182 ? 42.043 -17.020 -57.936 1.00 48.19 182 THR A N 1
ATOM 1488 C CA . THR A 1 182 ? 42.060 -18.305 -58.631 1.00 48.19 182 THR A CA 1
ATOM 1489 C C . THR A 1 182 ? 43.511 -18.705 -58.872 1.00 48.19 182 THR A C 1
ATOM 1491 O O . THR A 1 182 ? 44.207 -18.052 -59.652 1.00 48.19 182 THR A O 1
ATOM 1494 N N . SER A 1 183 ? 43.973 -19.778 -58.234 1.00 46.28 183 SER A N 1
ATOM 1495 C CA . SER A 1 183 ? 45.167 -20.475 -58.695 1.00 46.28 183 SER A CA 1
ATOM 1496 C C . SER A 1 183 ? 44.842 -21.158 -60.027 1.00 46.28 183 SER A C 1
ATOM 1498 O O . SER A 1 183 ? 43.942 -21.990 -60.123 1.00 46.28 183 SER A O 1
ATOM 1500 N N . LYS A 1 184 ? 45.574 -20.803 -61.082 1.00 42.44 184 LYS A N 1
ATOM 1501 C CA . LYS A 1 184 ? 45.747 -21.666 -62.253 1.00 42.44 184 LYS A CA 1
ATOM 1502 C C . LYS A 1 184 ? 47.231 -21.985 -62.336 1.00 42.44 184 LYS A C 1
ATOM 1504 O O . LYS A 1 184 ? 48.019 -21.113 -62.679 1.00 42.44 184 LYS A O 1
ATOM 1509 N N . SER A 1 185 ? 47.594 -23.214 -61.976 1.00 42.41 185 SER A N 1
ATOM 1510 C CA . SER A 1 185 ? 48.837 -23.817 -62.443 1.00 42.41 185 SER A CA 1
ATOM 1511 C C . SER A 1 185 ? 48.585 -24.387 -63.837 1.00 42.41 185 SER A C 1
ATOM 1513 O O . SER A 1 185 ? 47.720 -25.254 -63.985 1.00 42.41 185 SER A O 1
ATOM 1515 N N . LEU A 1 186 ? 49.330 -23.906 -64.823 1.00 39.56 186 LEU A N 1
ATOM 1516 C CA . LEU A 1 186 ? 49.725 -24.645 -66.019 1.00 39.56 186 LEU A CA 1
ATOM 1517 C C . LEU A 1 186 ? 51.168 -24.249 -66.320 1.00 39.56 186 LEU A C 1
ATOM 1519 O O . LEU A 1 186 ? 51.438 -23.028 -66.268 1.00 39.56 186 LEU A O 1
#